Protein AF-A0A3B9Z3E3-F1 (afdb_monomer_lite)

Structure (mmCIF, N/CA/C/O backbone):
data_AF-A0A3B9Z3E3-F1
#
_entry.id   AF-A0A3B9Z3E3-F1
#
loop_
_atom_site.group_PDB
_atom_site.id
_atom_site.type_symbol
_atom_site.label_atom_id
_atom_site.label_alt_id
_atom_site.label_comp_id
_atom_site.label_asym_id
_atom_site.label_entity_id
_atom_site.label_seq_id
_atom_site.pdbx_PDB_ins_code
_atom_site.Cartn_x
_atom_site.Cartn_y
_atom_site.Cartn_z
_atom_site.occupancy
_atom_site.B_iso_or_equiv
_atom_site.auth_seq_id
_atom_site.auth_comp_id
_atom_site.auth_asym_id
_atom_site.auth_atom_id
_atom_site.pdbx_PDB_model_num
ATOM 1 N N . ALA A 1 1 ? -11.064 5.485 -2.488 1.00 84.56 1 ALA A N 1
ATOM 2 C CA . ALA A 1 1 ? -11.795 5.559 -1.203 1.00 84.56 1 ALA A CA 1
ATOM 3 C C . ALA A 1 1 ? -12.486 4.241 -0.827 1.00 84.56 1 ALA A C 1
ATOM 5 O O . ALA A 1 1 ? -12.080 3.639 0.157 1.00 84.56 1 ALA A O 1
ATOM 6 N N . ILE A 1 2 ? -13.457 3.742 -1.608 1.00 90.06 2 ILE A N 1
ATOM 7 C CA . ILE A 1 2 ? -14.276 2.556 -1.249 1.00 90.06 2 ILE A CA 1
ATOM 8 C C . ILE A 1 2 ? -13.440 1.302 -0.943 1.00 90.06 2 ILE A C 1
ATOM 10 O O . ILE A 1 2 ? -13.666 0.644 0.067 1.00 90.06 2 ILE A O 1
ATOM 14 N N . GLY A 1 3 ? -12.435 0.983 -1.766 1.00 90.94 3 GLY A N 1
ATOM 15 C CA . GLY A 1 3 ? -11.569 -0.171 -1.496 1.00 90.94 3 GLY A CA 1
ATOM 16 C C . GLY A 1 3 ? -10.777 -0.045 -0.186 1.00 90.94 3 GLY A C 1
ATOM 17 O O . GLY A 1 3 ? -10.620 -1.024 0.535 1.00 90.94 3 GLY A O 1
ATOM 18 N N . VAL A 1 4 ? -10.352 1.172 0.177 1.00 92.06 4 VAL A N 1
ATOM 19 C CA . VAL A 1 4 ? -9.668 1.445 1.455 1.00 92.06 4 VAL A CA 1
ATOM 20 C C . VAL A 1 4 ? -10.640 1.346 2.631 1.00 92.06 4 VAL A C 1
ATOM 22 O O . VAL A 1 4 ? -10.291 0.744 3.643 1.00 92.06 4 VAL A O 1
ATOM 25 N N . TRP A 1 5 ? -11.871 1.847 2.479 1.00 94.56 5 TRP A N 1
ATOM 26 C CA . TRP A 1 5 ? -12.936 1.642 3.467 1.00 94.56 5 TRP A CA 1
ATOM 27 C C . TRP A 1 5 ? -13.158 0.151 3.740 1.00 94.56 5 TRP A C 1
ATOM 29 O O . TRP A 1 5 ? -13.128 -0.278 4.893 1.00 94.56 5 TRP A O 1
ATOM 39 N N . TRP A 1 6 ? -13.305 -0.648 2.678 1.00 95.56 6 TRP A N 1
ATOM 40 C CA . TRP A 1 6 ? -13.524 -2.089 2.789 1.00 95.56 6 TRP A CA 1
ATOM 41 C C . TRP A 1 6 ? -12.359 -2.789 3.503 1.00 95.56 6 TRP A C 1
ATOM 43 O O . TRP A 1 6 ? -12.586 -3.546 4.446 1.00 95.56 6 TRP A O 1
ATOM 53 N N . LEU A 1 7 ? -11.113 -2.485 3.113 1.00 94.81 7 LEU A N 1
ATOM 54 C CA . LEU A 1 7 ? -9.910 -3.033 3.753 1.00 94.81 7 LEU A CA 1
ATOM 55 C C . LEU A 1 7 ? -9.857 -2.674 5.241 1.00 94.81 7 LEU A C 1
ATOM 57 O O . LEU A 1 7 ? -9.586 -3.538 6.074 1.00 94.81 7 LEU A O 1
ATOM 61 N N . GLY A 1 8 ? -10.167 -1.423 5.587 1.00 94.56 8 GLY A N 1
ATOM 62 C CA . GLY A 1 8 ? -10.206 -0.968 6.973 1.00 94.56 8 GLY A CA 1
ATOM 63 C C . GLY A 1 8 ? -11.263 -1.684 7.800 1.00 94.56 8 GLY A C 1
ATOM 64 O O . GLY A 1 8 ? -10.951 -2.179 8.877 1.00 94.56 8 GLY A O 1
ATOM 65 N N . ARG A 1 9 ? -12.482 -1.831 7.274 1.00 94.19 9 ARG A N 1
ATOM 66 C CA . ARG A 1 9 ? -13.566 -2.561 7.950 1.00 94.19 9 ARG A CA 1
ATOM 67 C C . ARG A 1 9 ? -13.262 -4.041 8.138 1.00 94.19 9 ARG A C 1
ATOM 69 O O . ARG A 1 9 ? -13.660 -4.620 9.146 1.00 94.19 9 ARG A O 1
ATOM 76 N N . HIS A 1 10 ? -12.561 -4.648 7.186 1.00 93.19 10 HIS A N 1
ATOM 77 C CA . HIS A 1 10 ? -12.196 -6.057 7.255 1.00 93.19 10 HIS A CA 1
ATOM 78 C C . HIS A 1 10 ? -11.031 -6.316 8.224 1.00 93.19 10 HIS A C 1
ATOM 80 O O . HIS A 1 10 ? -11.064 -7.271 8.999 1.00 93.19 10 HIS A O 1
ATOM 86 N N . ARG A 1 11 ? -9.997 -5.467 8.202 1.00 92.75 11 ARG A N 1
ATOM 87 C CA . ARG A 1 11 ? -8.748 -5.662 8.961 1.00 92.75 11 ARG A CA 1
ATOM 88 C C . ARG A 1 11 ? -8.747 -5.000 10.344 1.00 92.75 11 ARG A C 1
ATOM 90 O O . ARG A 1 11 ? -8.020 -5.464 11.221 1.00 92.75 11 ARG A O 1
ATOM 97 N N . TRP A 1 12 ? -9.543 -3.958 10.561 1.00 95.00 12 TRP A N 1
ATOM 98 C CA . TRP A 1 12 ? -9.782 -3.324 11.862 1.00 95.00 12 TRP A CA 1
ATOM 99 C C . TRP A 1 12 ? -11.279 -3.409 12.193 1.00 95.00 12 TRP A C 1
ATOM 101 O O . TRP A 1 12 ? -11.996 -2.407 12.142 1.00 95.00 12 TRP A O 1
ATOM 111 N N . PRO A 1 13 ? -11.794 -4.619 12.484 1.00 92.69 13 PRO A N 1
ATOM 112 C CA . PRO A 1 13 ? -13.203 -4.779 12.806 1.00 92.69 13 PRO A CA 1
ATOM 113 C C . PRO A 1 13 ? -13.546 -3.987 14.073 1.00 92.69 13 PRO A C 1
ATOM 115 O O . PRO A 1 13 ? -12.716 -3.843 14.967 1.00 92.69 13 PRO A O 1
ATOM 118 N N . GLN A 1 14 ? -14.788 -3.504 14.154 1.00 89.56 14 GLN A N 1
ATOM 119 C CA . GLN A 1 14 ? -15.326 -2.748 15.299 1.00 89.56 14 GLN A CA 1
ATOM 120 C C . GLN A 1 14 ? -14.713 -1.353 15.528 1.00 89.56 14 GLN A C 1
ATOM 122 O O . GLN A 1 14 ? -15.057 -0.704 16.511 1.00 89.56 14 GLN A O 1
ATOM 127 N N . THR A 1 15 ? -13.868 -0.853 14.625 1.00 91.56 15 THR A N 1
ATOM 128 C CA . THR A 1 15 ? -13.387 0.537 14.653 1.00 91.56 15 THR A CA 1
ATOM 129 C C . THR A 1 15 ? -13.993 1.357 13.510 1.00 91.56 15 THR A C 1
ATOM 131 O O . THR A 1 15 ? -14.656 0.817 12.617 1.00 91.56 15 THR A O 1
ATOM 134 N N . TRP A 1 16 ? -13.733 2.669 13.524 1.00 91.50 16 TRP A N 1
ATOM 135 C CA . TRP A 1 16 ? -14.010 3.575 12.398 1.00 91.50 16 TRP A CA 1
ATOM 136 C C . TRP A 1 16 ? -12.802 3.768 11.475 1.00 91.50 16 TRP A C 1
ATOM 138 O O . TRP A 1 16 ? -12.735 4.728 10.711 1.00 91.50 16 TRP A O 1
ATOM 148 N N . THR A 1 17 ? -11.794 2.895 11.560 1.00 93.12 17 THR A N 1
ATOM 149 C CA . THR A 1 17 ? -10.543 3.049 10.803 1.00 93.12 17 THR A CA 1
ATOM 150 C C . THR A 1 17 ? -10.790 3.076 9.295 1.00 93.12 17 THR A C 1
ATOM 152 O O . THR A 1 17 ? -10.155 3.860 8.594 1.00 93.12 17 THR A O 1
ATOM 155 N N . GLY A 1 18 ? -11.724 2.259 8.792 1.00 92.75 18 GLY A N 1
ATOM 156 C CA . GLY A 1 18 ? -12.089 2.249 7.374 1.00 92.75 18 GLY A CA 1
ATOM 157 C C . GLY A 1 18 ? -12.739 3.556 6.931 1.00 92.75 18 GLY A C 1
ATOM 158 O O . GLY A 1 18 ? -12.355 4.112 5.906 1.00 92.75 18 GLY A O 1
ATOM 159 N N . GLU A 1 19 ? -13.683 4.072 7.715 1.00 92.56 19 GLU A N 1
ATOM 160 C CA . GLU A 1 19 ? -14.357 5.350 7.486 1.00 92.56 19 GLU A CA 1
ATOM 161 C C . GLU A 1 19 ? -13.341 6.495 7.460 1.00 92.56 19 GLU A C 1
ATOM 163 O O . GLU A 1 19 ? -13.239 7.198 6.454 1.00 92.56 19 GLU A O 1
ATOM 168 N N . ILE A 1 20 ? -12.521 6.609 8.507 1.00 90.62 20 ILE A N 1
ATOM 169 C CA . ILE A 1 20 ? -11.490 7.645 8.648 1.00 90.62 20 ILE A CA 1
ATOM 170 C C . ILE A 1 20 ? -10.516 7.604 7.471 1.00 90.62 20 ILE A C 1
ATOM 172 O O . ILE A 1 20 ? -10.323 8.607 6.786 1.00 90.62 20 ILE A O 1
ATOM 176 N N . ALA A 1 21 ? -9.943 6.431 7.188 1.00 90.25 21 ALA A N 1
ATOM 177 C CA . ALA A 1 21 ? -8.989 6.275 6.100 1.00 90.25 21 ALA A CA 1
ATOM 178 C C . ALA A 1 21 ? -9.625 6.574 4.736 1.00 90.25 21 ALA A C 1
ATOM 180 O O . ALA A 1 21 ? -8.974 7.136 3.861 1.00 90.25 21 ALA A O 1
ATOM 181 N N . SER A 1 22 ? -10.898 6.227 4.534 1.00 89.81 22 SER A N 1
ATOM 182 C CA . SER A 1 22 ? -11.596 6.503 3.277 1.00 89.81 22 SER A CA 1
ATOM 183 C C . SER A 1 22 ? -11.838 7.991 3.040 1.00 89.81 22 SER A C 1
ATOM 185 O O . SER A 1 22 ? -11.649 8.443 1.909 1.00 89.81 22 SER A O 1
ATOM 187 N N . VAL A 1 23 ? -12.172 8.741 4.098 1.00 85.75 23 VAL A N 1
ATOM 188 C CA . VAL A 1 23 ? -12.278 10.204 4.063 1.00 85.75 23 VAL A CA 1
ATOM 189 C C . VAL A 1 23 ? -10.910 10.796 3.756 1.00 85.75 23 VAL A C 1
ATOM 191 O O . VAL A 1 23 ? -10.791 11.566 2.814 1.00 85.75 23 VAL A O 1
ATOM 194 N N . MET A 1 24 ? -9.860 10.341 4.444 1.00 82.75 24 MET A N 1
ATOM 195 C CA . MET A 1 24 ? -8.486 10.783 4.189 1.00 82.75 24 MET A CA 1
ATOM 196 C C . MET A 1 24 ? -8.024 10.519 2.750 1.00 82.75 24 MET A C 1
ATOM 198 O O . MET A 1 24 ? -7.345 11.358 2.173 1.00 82.75 24 MET A O 1
ATOM 202 N N . VAL A 1 25 ? -8.408 9.394 2.132 1.00 81.12 25 VAL A N 1
ATOM 203 C CA . VAL A 1 25 ? -8.154 9.157 0.696 1.00 81.12 25 VAL A CA 1
ATOM 204 C C . VAL A 1 25 ? -8.928 10.146 -0.173 1.00 81.12 25 VAL A C 1
ATOM 206 O O . VAL A 1 25 ? -8.391 10.617 -1.166 1.00 81.12 25 VAL A O 1
ATOM 209 N N . ALA A 1 26 ? -10.192 10.422 0.153 1.00 77.69 26 ALA A N 1
ATOM 210 C CA . ALA A 1 26 ? -11.047 11.292 -0.653 1.00 77.69 26 ALA A CA 1
ATOM 211 C C . ALA A 1 26 ? -10.640 12.772 -0.570 1.00 77.69 26 ALA A C 1
ATOM 213 O O . ALA A 1 26 ? -10.799 13.496 -1.547 1.00 77.69 26 ALA A O 1
ATOM 214 N N . THR A 1 27 ? -10.116 13.211 0.576 1.00 72.81 27 THR A N 1
ATOM 215 C CA . THR A 1 27 ? -9.770 14.616 0.847 1.00 72.81 27 THR A CA 1
ATOM 216 C C . THR A 1 27 ? -8.264 14.874 0.903 1.00 72.81 27 THR A C 1
ATOM 218 O O . THR A 1 27 ? -7.843 16.003 1.136 1.00 72.81 27 THR A O 1
ATOM 221 N N . GLY A 1 28 ? -7.437 13.837 0.767 1.00 67.62 28 GLY A N 1
ATOM 222 C CA . GLY A 1 28 ? -5.988 13.933 0.898 1.00 67.62 28 GLY A CA 1
ATOM 223 C C . GLY A 1 28 ? -5.336 14.569 -0.325 1.00 67.62 28 GLY A C 1
ATOM 224 O O . GLY A 1 28 ? -5.600 14.168 -1.460 1.00 67.62 28 GLY A O 1
ATOM 225 N N . GLN A 1 29 ? -4.410 15.500 -0.081 1.00 60.16 29 GLN A N 1
ATOM 226 C CA . GLN A 1 29 ? -3.645 16.208 -1.117 1.00 60.16 29 GLN A CA 1
ATOM 227 C C . GLN A 1 29 ? -2.984 15.270 -2.134 1.00 60.16 29 GLN A C 1
ATOM 229 O O . GLN A 1 29 ? -3.027 15.519 -3.333 1.00 60.16 29 GLN A O 1
ATOM 234 N N . GLY A 1 30 ? -2.457 14.132 -1.679 1.00 59.12 30 GLY A N 1
ATOM 235 C CA . GLY A 1 30 ? -1.830 13.151 -2.560 1.00 59.12 30 GLY A CA 1
ATOM 236 C C . GLY A 1 30 ? -2.781 12.510 -3.580 1.00 59.12 30 GLY A C 1
ATOM 237 O O . GLY A 1 30 ? -2.367 12.206 -4.696 1.00 59.12 30 GLY A O 1
ATOM 238 N N . PHE A 1 31 ? -4.063 12.348 -3.238 1.00 60.59 31 PHE A N 1
ATOM 239 C CA . PHE A 1 31 ? -5.071 11.828 -4.166 1.00 60.59 31 PHE A CA 1
ATOM 240 C C . PHE A 1 31 ? -5.602 12.921 -5.100 1.00 60.59 31 PHE A C 1
ATOM 242 O O . PHE A 1 31 ? -5.786 12.667 -6.290 1.00 60.59 31 PHE A O 1
ATOM 249 N N . ILE A 1 32 ? -5.784 14.143 -4.589 1.00 62.44 32 ILE A N 1
ATOM 250 C CA . ILE A 1 32 ? -6.144 15.315 -5.402 1.00 62.44 32 ILE A CA 1
ATOM 251 C C . ILE A 1 32 ? -5.064 15.551 -6.466 1.00 62.44 32 ILE A C 1
ATOM 253 O O . ILE A 1 32 ? -5.381 15.616 -7.651 1.00 62.44 32 ILE A O 1
ATOM 257 N N . PHE A 1 33 ? -3.789 15.524 -6.078 1.00 59.34 33 PHE A N 1
ATOM 258 C CA . PHE A 1 33 ? -2.655 15.627 -6.994 1.00 59.34 33 PHE A CA 1
ATOM 259 C C . PHE A 1 33 ? -2.638 14.512 -8.054 1.00 59.34 33 PHE A C 1
ATOM 261 O O . PHE A 1 33 ? -2.471 14.777 -9.246 1.00 59.34 33 PHE A O 1
ATOM 268 N N . MET A 1 34 ? -2.856 13.253 -7.647 1.00 61.50 34 MET A N 1
ATOM 269 C CA . MET A 1 34 ? -2.997 12.144 -8.597 1.00 61.50 34 MET A CA 1
ATOM 270 C C . MET A 1 34 ? -4.117 12.396 -9.605 1.00 61.50 34 MET A C 1
ATOM 272 O O . MET A 1 34 ? -3.942 12.097 -10.782 1.00 61.50 34 MET A O 1
ATOM 276 N N . SER A 1 35 ? -5.252 12.931 -9.147 1.00 56.72 35 SER A N 1
ATOM 277 C CA . SER A 1 35 ? -6.429 13.184 -9.983 1.00 56.72 35 SER A CA 1
ATOM 278 C C . SER A 1 35 ? -6.245 14.338 -10.973 1.00 56.72 35 SER A C 1
ATOM 280 O O . SER A 1 35 ? -6.878 14.333 -12.024 1.00 56.72 35 SER A O 1
ATOM 282 N N . THR A 1 36 ? -5.353 15.287 -10.673 1.00 54.59 36 THR A N 1
ATOM 283 C CA . THR A 1 36 ? -5.017 16.415 -11.555 1.00 54.59 36 THR A CA 1
ATOM 284 C C . THR A 1 36 ? -3.862 16.110 -12.512 1.00 54.59 36 THR A C 1
ATOM 286 O O . THR A 1 36 ? -3.633 16.865 -13.454 1.00 54.59 36 THR A O 1
ATOM 289 N N . ALA A 1 37 ? -3.129 15.008 -12.309 1.00 54.84 37 ALA A N 1
ATOM 290 C CA . ALA A 1 37 ? -2.075 14.574 -13.219 1.00 54.84 37 ALA A CA 1
ATOM 291 C C . ALA A 1 37 ? -2.681 13.828 -14.433 1.00 54.84 37 ALA A C 1
ATOM 293 O O . ALA A 1 37 ? -3.378 12.831 -14.240 1.00 54.84 37 ALA A O 1
ATOM 294 N N . PRO A 1 38 ? -2.386 14.222 -15.690 1.00 48.12 38 PRO A N 1
ATOM 295 C CA . PRO A 1 38 ? -3.011 13.671 -16.906 1.00 48.12 38 PRO A CA 1
ATOM 296 C C . PRO A 1 38 ? -2.528 12.253 -17.295 1.00 48.12 38 PRO A C 1
ATOM 298 O O . PRO A 1 38 ? -2.371 11.932 -18.468 1.00 48.12 38 PRO A O 1
ATOM 301 N N . GLN A 1 39 ? -2.235 11.383 -16.327 1.00 57.47 39 GLN A N 1
ATOM 302 C CA . GLN A 1 39 ? -1.584 10.086 -16.543 1.00 57.47 39 GLN A CA 1
ATOM 303 C C . GLN A 1 39 ? -2.310 8.959 -15.794 1.00 57.47 39 GLN A C 1
ATOM 305 O O . GLN A 1 39 ? -3.044 9.208 -14.845 1.00 57.47 39 GLN A O 1
ATOM 310 N N . ALA A 1 40 ? -2.069 7.701 -16.184 1.00 63.44 40 ALA A N 1
ATOM 311 C CA . ALA A 1 40 ? -2.725 6.485 -15.675 1.00 63.44 40 ALA A CA 1
ATOM 312 C C . ALA A 1 40 ? -2.556 6.190 -14.157 1.00 63.44 40 ALA A C 1
ATOM 314 O O . ALA A 1 40 ? -2.928 5.114 -13.688 1.00 63.44 40 ALA A O 1
ATOM 315 N N . HIS A 1 41 ? -2.030 7.125 -13.358 1.00 68.19 41 HIS A N 1
ATOM 316 C CA . HIS A 1 41 ? -1.727 6.949 -11.931 1.00 68.19 41 HIS A CA 1
ATOM 317 C C . HIS A 1 41 ? -2.964 6.730 -11.051 1.00 68.19 41 HIS A C 1
ATOM 319 O O . HIS A 1 41 ? -2.923 5.798 -10.245 1.00 68.19 41 HIS A O 1
ATOM 325 N N . PRO A 1 42 ? -4.082 7.480 -11.192 1.00 70.94 42 PRO A N 1
ATOM 326 C CA . PRO A 1 42 ? -5.303 7.195 -10.432 1.00 70.94 42 PRO A CA 1
ATOM 327 C C . PRO A 1 42 ? -5.872 5.811 -10.747 1.00 70.94 42 PRO A C 1
ATOM 329 O O . PRO A 1 42 ? -6.302 5.092 -9.844 1.00 70.94 42 PRO A O 1
ATOM 332 N N . ALA A 1 43 ? -5.834 5.418 -12.024 1.00 75.25 43 ALA A N 1
ATOM 333 C CA . ALA A 1 43 ? -6.301 4.112 -12.477 1.00 75.25 43 ALA A CA 1
ATOM 334 C C . ALA A 1 43 ? -5.422 2.985 -11.918 1.00 75.25 43 ALA A C 1
ATOM 336 O O . ALA A 1 43 ? -5.938 1.999 -11.396 1.00 75.25 43 ALA A O 1
ATOM 337 N N . ALA A 1 44 ? -4.101 3.158 -11.938 1.00 76.44 44 ALA A N 1
ATOM 338 C CA . ALA A 1 44 ? -3.166 2.211 -11.353 1.00 76.44 44 ALA A CA 1
ATOM 339 C C . ALA A 1 44 ? -3.306 2.100 -9.836 1.00 76.44 44 ALA A C 1
ATOM 341 O O . ALA A 1 44 ? -3.267 0.999 -9.290 1.00 76.44 44 ALA A O 1
ATOM 342 N N . PHE A 1 45 ? -3.496 3.225 -9.148 1.00 79.38 45 PHE A N 1
ATOM 343 C CA . PHE A 1 45 ? -3.785 3.240 -7.721 1.00 79.38 45 PHE A CA 1
ATOM 344 C C . PHE A 1 45 ? -5.078 2.480 -7.411 1.00 79.38 45 PHE A C 1
ATOM 346 O O . PHE A 1 45 ? -5.100 1.614 -6.535 1.00 79.38 45 PHE A O 1
ATOM 353 N N . GLY A 1 46 ? -6.143 2.745 -8.172 1.00 80.50 46 GLY A N 1
ATOM 354 C CA . GLY A 1 46 ? -7.403 2.015 -8.075 1.00 80.50 46 GLY A CA 1
ATOM 355 C C . GLY A 1 46 ? -7.223 0.513 -8.298 1.00 80.50 46 GLY A C 1
ATOM 356 O O . GLY A 1 46 ? -7.741 -0.286 -7.516 1.00 80.50 46 GLY A O 1
ATOM 357 N N . ALA A 1 47 ? -6.437 0.123 -9.303 1.00 83.25 47 ALA A N 1
ATOM 358 C CA . ALA A 1 47 ? -6.121 -1.270 -9.605 1.00 83.25 47 ALA A CA 1
ATOM 359 C C . ALA A 1 47 ? -5.328 -1.941 -8.477 1.00 83.25 47 ALA A C 1
ATOM 361 O O . ALA A 1 47 ? -5.666 -3.049 -8.067 1.00 83.25 47 ALA A O 1
ATOM 362 N N . PHE A 1 48 ? -4.332 -1.250 -7.916 1.00 87.31 48 PHE A N 1
ATOM 363 C CA . PHE A 1 48 ? -3.559 -1.719 -6.769 1.00 87.31 48 PHE A CA 1
ATOM 364 C C . PHE A 1 48 ? -4.454 -1.968 -5.548 1.00 87.31 48 PHE A C 1
ATOM 366 O O . PHE A 1 48 ? -4.442 -3.061 -4.982 1.00 87.31 48 PHE A O 1
ATOM 373 N N . VAL A 1 49 ? -5.288 -0.990 -5.175 1.00 89.62 49 VAL A N 1
ATOM 374 C CA . VAL A 1 49 ? -6.227 -1.120 -4.048 1.00 89.62 49 VAL A CA 1
ATOM 375 C C . VAL A 1 49 ? -7.242 -2.232 -4.294 1.00 89.62 49 VAL A C 1
ATOM 377 O O . VAL A 1 49 ? -7.542 -3.000 -3.383 1.00 89.62 49 VAL A O 1
ATOM 380 N N . THR A 1 50 ? -7.751 -2.349 -5.520 1.00 88.62 50 THR A N 1
ATOM 381 C CA . THR A 1 50 ? -8.672 -3.427 -5.907 1.00 88.62 50 THR A CA 1
ATOM 382 C C . THR A 1 50 ? -7.994 -4.787 -5.785 1.00 88.62 50 THR A C 1
ATOM 384 O O . THR A 1 50 ? -8.581 -5.712 -5.228 1.00 88.62 50 THR A O 1
ATOM 387 N N . GLY A 1 51 ? -6.732 -4.891 -6.209 1.00 88.19 51 GLY A N 1
ATOM 388 C CA . GLY A 1 51 ? -5.893 -6.061 -5.987 1.00 88.19 51 GLY A CA 1
ATOM 389 C C . GLY A 1 51 ? -5.830 -6.422 -4.506 1.00 88.19 51 GLY A C 1
ATOM 390 O O . GLY A 1 51 ? -6.209 -7.528 -4.137 1.00 88.19 51 GLY A O 1
ATOM 391 N N . LEU A 1 52 ? -5.462 -5.481 -3.632 1.00 90.75 52 LEU A N 1
ATOM 392 C CA . LEU A 1 52 ? -5.417 -5.718 -2.183 1.00 90.75 52 LEU A CA 1
ATOM 393 C C . LEU A 1 52 ? -6.760 -6.208 -1.612 1.00 90.75 52 LEU A C 1
ATOM 395 O O . LEU A 1 52 ? -6.778 -7.164 -0.836 1.00 90.75 52 LEU A O 1
ATOM 399 N N . VAL A 1 53 ? -7.877 -5.589 -2.014 1.00 91.69 53 VAL A N 1
ATOM 400 C CA . VAL A 1 53 ? -9.238 -5.995 -1.614 1.00 91.69 53 VAL A CA 1
ATOM 401 C C . VAL A 1 53 ? -9.524 -7.435 -2.033 1.00 91.69 53 VAL A C 1
ATOM 403 O O . VAL A 1 53 ? -10.004 -8.230 -1.228 1.00 91.69 53 VAL A O 1
ATOM 406 N N . LEU A 1 54 ? -9.230 -7.787 -3.284 1.00 88.12 54 LEU A N 1
ATOM 407 C CA . LEU A 1 54 ? -9.497 -9.122 -3.816 1.00 88.12 54 LEU A CA 1
ATOM 408 C C . LEU A 1 54 ? -8.594 -10.176 -3.178 1.00 88.12 54 LEU A C 1
ATOM 410 O O . LEU A 1 54 ? -9.070 -11.263 -2.859 1.00 88.12 54 LEU A O 1
ATOM 414 N N . PHE A 1 55 ? -7.332 -9.844 -2.911 1.00 87.06 55 PHE A N 1
ATOM 415 C CA . PHE A 1 55 ? -6.420 -10.715 -2.175 1.00 87.06 55 PHE A CA 1
ATOM 416 C C . PHE A 1 55 ? -6.925 -11.021 -0.757 1.00 87.06 55 PHE A C 1
ATOM 418 O O . PHE A 1 55 ? -6.872 -12.175 -0.328 1.00 87.06 55 PHE A O 1
ATOM 425 N N . ASP A 1 56 ? -7.449 -10.021 -0.043 1.00 87.94 56 ASP A N 1
ATOM 426 C CA . ASP A 1 56 ? -8.096 -10.213 1.261 1.00 87.94 56 ASP A CA 1
ATOM 427 C C . ASP A 1 56 ? -9.366 -11.057 1.144 1.00 87.94 56 ASP A C 1
ATOM 429 O O . ASP A 1 56 ? -9.499 -12.076 1.820 1.00 87.94 56 ASP A O 1
ATOM 433 N N . ARG A 1 57 ? -10.284 -10.659 0.257 1.00 85.56 57 ARG A N 1
ATOM 434 C CA . ARG A 1 57 ? -11.607 -11.279 0.117 1.00 85.56 57 ARG A CA 1
ATOM 435 C C . ARG A 1 57 ? -11.523 -12.747 -0.284 1.00 85.56 57 ARG A C 1
ATOM 437 O O . ARG A 1 57 ? -12.309 -13.557 0.194 1.00 85.56 57 ARG A O 1
ATOM 444 N N . LEU A 1 58 ? -10.578 -13.079 -1.158 1.00 83.19 58 LEU A N 1
ATOM 445 C CA . LEU A 1 58 ? -10.361 -14.434 -1.662 1.00 83.19 58 LEU A CA 1
ATOM 446 C C . LEU A 1 58 ? -9.313 -15.203 -0.841 1.00 83.19 58 LEU A C 1
ATOM 448 O O . LEU A 1 58 ? -8.923 -16.302 -1.222 1.00 83.19 58 LEU A O 1
ATOM 452 N N . SER A 1 59 ? -8.854 -14.647 0.290 1.00 80.38 59 SER A N 1
ATOM 453 C CA . SER A 1 59 ? -7.881 -15.279 1.194 1.00 80.38 59 SER A CA 1
ATOM 454 C C . SER A 1 59 ? -6.588 -15.739 0.501 1.00 80.38 59 SER A C 1
ATOM 456 O O . SER A 1 59 ? -5.969 -16.736 0.881 1.00 80.38 59 SER A O 1
ATOM 458 N N . LEU A 1 60 ? -6.137 -14.980 -0.499 1.00 77.75 60 LEU A N 1
ATOM 459 C CA . LEU A 1 60 ? -5.003 -15.340 -1.357 1.00 77.75 60 LEU A CA 1
ATOM 460 C C . LEU A 1 60 ? -3.639 -15.210 -0.656 1.00 77.75 60 LEU A C 1
ATOM 462 O O . LEU A 1 60 ? -2.634 -15.716 -1.148 1.00 77.75 60 LEU A O 1
ATOM 466 N N . TRP A 1 61 ? -3.597 -14.601 0.534 1.00 77.31 61 TRP A N 1
ATOM 467 C CA . TRP A 1 61 ? -2.376 -14.419 1.333 1.00 77.31 61 TRP A CA 1
ATOM 468 C C . TRP A 1 61 ? -1.838 -15.693 2.000 1.00 77.31 61 TRP A C 1
ATOM 470 O O . TRP A 1 61 ? -0.737 -15.675 2.554 1.00 77.31 61 TRP A O 1
ATOM 480 N N . SER A 1 62 ? -2.610 -16.783 2.023 1.00 68.19 62 SER A N 1
ATOM 481 C CA . SER A 1 62 ? -2.228 -18.026 2.700 1.00 68.19 62 SER A CA 1
ATOM 482 C C . SER A 1 62 ? -2.591 -19.254 1.870 1.00 68.19 62 SER A C 1
ATOM 484 O O . SER A 1 62 ? -3.666 -19.829 2.008 1.00 68.19 62 SER A O 1
ATOM 486 N N . LEU A 1 63 ? -1.647 -19.713 1.048 1.00 58.22 63 LEU A N 1
ATOM 487 C CA . LEU A 1 63 ? -1.788 -20.946 0.257 1.00 58.22 63 LEU A CA 1
ATOM 488 C C . LEU A 1 63 ? -1.547 -22.234 1.061 1.00 58.22 63 LEU A C 1
ATOM 490 O O . LEU A 1 63 ? -1.620 -23.327 0.501 1.00 58.22 63 LEU A O 1
ATOM 494 N N . ILE A 1 64 ? -1.193 -22.137 2.345 1.00 51.59 64 ILE A N 1
ATOM 495 C CA . ILE A 1 64 ? -0.829 -23.308 3.154 1.00 51.59 64 ILE A CA 1
ATOM 496 C C . ILE A 1 64 ? -2.046 -24.175 3.530 1.00 51.59 64 ILE A C 1
ATOM 498 O O . ILE A 1 64 ? -1.866 -25.375 3.727 1.00 51.59 64 ILE A O 1
ATOM 502 N N . GLN A 1 65 ? -3.273 -23.637 3.571 1.00 47.72 65 GLN A N 1
ATOM 503 C CA . GLN A 1 65 ? -4.417 -24.363 4.151 1.00 47.72 65 GLN A CA 1
ATOM 504 C C . GLN A 1 65 ? -5.308 -25.147 3.169 1.00 47.72 65 GLN A C 1
ATOM 506 O O . GLN A 1 65 ? -5.953 -26.097 3.601 1.00 47.72 65 GLN A O 1
ATOM 511 N N . ALA A 1 66 ? -5.307 -24.871 1.861 1.00 47.09 66 ALA A N 1
ATOM 512 C CA . ALA A 1 66 ? -6.197 -25.565 0.921 1.00 47.09 66 ALA A CA 1
ATOM 513 C C . ALA A 1 66 ? -5.418 -26.375 -0.130 1.00 47.09 66 ALA A C 1
ATOM 515 O O . ALA A 1 66 ? -5.118 -25.895 -1.222 1.00 47.09 66 ALA A O 1
ATOM 516 N N . ARG A 1 67 ? -5.116 -27.652 0.165 1.00 54.31 67 ARG A N 1
ATOM 517 C CA . ARG A 1 67 ? -4.564 -28.592 -0.840 1.00 54.31 67 ARG A CA 1
ATOM 518 C C . ARG A 1 67 ? -5.470 -28.733 -2.072 1.00 54.31 67 ARG A C 1
ATOM 520 O O . ARG A 1 67 ? -4.956 -29.001 -3.152 1.00 54.31 67 ARG A O 1
ATOM 527 N N . ARG A 1 68 ? -6.786 -28.550 -1.910 1.00 55.41 68 ARG A N 1
ATOM 528 C CA . ARG A 1 68 ? -7.792 -28.795 -2.956 1.00 55.41 68 ARG A CA 1
ATOM 529 C C . ARG A 1 68 ? -7.917 -27.663 -3.986 1.00 55.41 68 ARG A C 1
ATOM 531 O O . ARG A 1 68 ? -8.293 -27.935 -5.114 1.00 55.41 68 ARG A O 1
ATOM 538 N N . GLU A 1 69 ? -7.522 -26.436 -3.639 1.00 69.50 69 GLU A N 1
ATOM 539 C CA . GLU A 1 69 ? -7.723 -25.239 -4.483 1.00 69.50 69 GLU A CA 1
ATOM 540 C C . GLU A 1 69 ? -6.435 -24.433 -4.711 1.00 69.50 69 GLU A C 1
ATOM 542 O O . GLU A 1 69 ? -6.452 -23.268 -5.107 1.00 69.50 69 GLU A O 1
ATOM 547 N N . ARG A 1 70 ? -5.273 -25.062 -4.500 1.00 73.00 70 ARG A N 1
ATOM 548 C CA . ARG A 1 70 ? -3.961 -24.413 -4.644 1.00 73.00 70 ARG A CA 1
ATOM 549 C C . ARG A 1 70 ? -3.787 -23.714 -5.997 1.00 73.00 70 ARG A C 1
ATOM 551 O O . ARG A 1 70 ? -3.213 -22.632 -6.044 1.00 73.00 70 ARG A O 1
ATOM 558 N N . TRP A 1 71 ? -4.266 -24.326 -7.079 1.00 75.88 71 TRP A N 1
ATOM 559 C CA . TRP A 1 71 ? -4.184 -23.746 -8.420 1.00 75.88 71 TRP A CA 1
ATOM 560 C C . TRP A 1 71 ? -5.105 -22.546 -8.598 1.00 75.88 71 TRP A C 1
ATOM 562 O O . TRP A 1 71 ? -4.676 -21.564 -9.188 1.00 75.88 71 TRP A O 1
ATOM 572 N N . VAL A 1 72 ? -6.308 -22.574 -8.021 1.00 78.06 72 VAL A N 1
ATOM 573 C CA . VAL A 1 72 ? -7.244 -21.440 -8.052 1.00 78.06 72 VAL A CA 1
ATOM 574 C C . VAL A 1 72 ? -6.623 -20.229 -7.369 1.00 78.06 72 VAL A C 1
ATOM 576 O O . VAL A 1 72 ? -6.665 -19.131 -7.906 1.00 78.06 72 VAL A O 1
ATOM 579 N N . ALA A 1 73 ? -5.965 -20.424 -6.229 1.00 75.75 73 ALA A N 1
ATOM 580 C CA . ALA A 1 73 ? -5.353 -19.319 -5.510 1.00 75.75 73 ALA A CA 1
ATOM 581 C C . ALA A 1 73 ? -4.018 -18.848 -6.126 1.00 75.75 73 ALA A C 1
ATOM 583 O O . ALA A 1 73 ? -3.705 -17.661 -6.044 1.00 75.75 73 ALA A O 1
ATOM 584 N N . ILE A 1 74 ? -3.260 -19.723 -6.805 1.00 81.00 74 ILE A N 1
ATOM 585 C CA . ILE A 1 74 ? -2.096 -19.314 -7.616 1.00 81.00 74 ILE A CA 1
ATOM 586 C C . ILE A 1 74 ? -2.556 -18.509 -8.835 1.00 81.00 74 ILE A C 1
ATOM 588 O O . ILE A 1 74 ? -2.062 -17.406 -9.044 1.00 81.00 74 ILE A O 1
ATOM 592 N N . LEU A 1 75 ? -3.508 -19.035 -9.610 1.00 83.56 75 LEU A N 1
ATOM 593 C CA . LEU A 1 75 ? -4.030 -18.384 -10.811 1.00 83.56 75 LEU A CA 1
ATOM 594 C C . LEU A 1 75 ? -4.773 -17.095 -10.466 1.00 83.56 75 LEU A C 1
ATOM 596 O O . LEU A 1 75 ? -4.557 -16.088 -11.121 1.00 83.56 75 LEU A O 1
ATOM 600 N N . GLY A 1 76 ? -5.576 -17.092 -9.403 1.00 83.56 76 GLY A N 1
ATOM 601 C CA . GLY A 1 76 ? -6.266 -15.905 -8.905 1.00 83.56 76 GLY A CA 1
ATOM 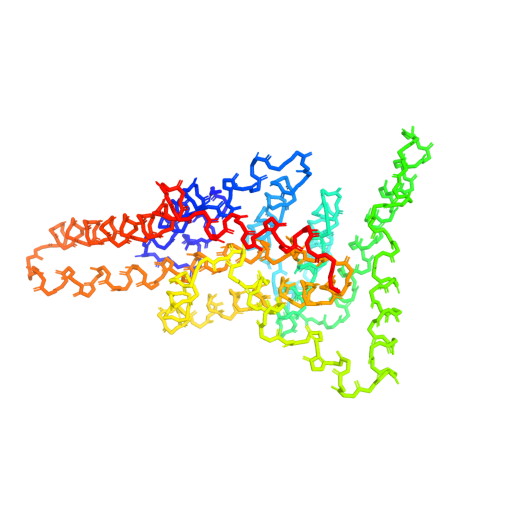602 C C . GLY A 1 76 ? -5.289 -14.815 -8.474 1.00 83.56 76 GLY A C 1
ATOM 603 O O . GLY A 1 76 ? -5.415 -13.678 -8.920 1.00 83.56 76 GLY A O 1
ATOM 604 N N . SER A 1 77 ? -4.266 -15.163 -7.682 1.00 83.56 77 SER A N 1
ATOM 605 C CA . SER A 1 77 ? -3.200 -14.217 -7.311 1.00 83.56 77 SER A CA 1
ATOM 606 C C . SER A 1 77 ? -2.475 -13.687 -8.546 1.00 83.56 77 SER A C 1
ATOM 608 O O . SER A 1 77 ? -2.333 -12.480 -8.706 1.00 83.56 77 SER A O 1
ATOM 610 N N . ALA A 1 78 ? -2.060 -14.583 -9.447 1.00 87.06 78 ALA A N 1
ATOM 611 C CA . ALA A 1 78 ? -1.341 -14.224 -10.662 1.00 87.06 78 ALA A CA 1
ATOM 612 C C . ALA A 1 78 ? -2.166 -13.314 -11.575 1.00 87.06 78 ALA A C 1
ATOM 614 O O . ALA A 1 78 ? -1.642 -12.335 -12.094 1.00 87.06 78 ALA A O 1
ATOM 615 N N . TRP A 1 79 ? -3.458 -13.600 -11.727 1.00 85.81 79 TRP A N 1
ATOM 616 C CA . TRP A 1 79 ? -4.387 -12.816 -12.529 1.00 85.81 79 TRP A CA 1
ATOM 617 C C . TRP A 1 79 ? -4.588 -11.418 -11.959 1.00 85.81 79 TRP A C 1
ATOM 619 O O . TRP A 1 79 ? -4.420 -10.436 -12.676 1.00 85.81 79 TRP A O 1
ATOM 629 N N . MET A 1 80 ? -4.863 -11.308 -10.657 1.00 84.38 80 MET A N 1
ATOM 630 C CA . MET A 1 80 ? -5.050 -10.006 -10.010 1.00 84.38 80 MET A CA 1
ATOM 631 C C . MET A 1 80 ? -3.784 -9.158 -10.059 1.00 84.38 80 MET A C 1
ATOM 633 O O . MET A 1 80 ? -3.843 -7.962 -10.345 1.00 84.38 80 MET A O 1
ATOM 637 N N . THR A 1 81 ? -2.630 -9.777 -9.828 1.00 86.12 81 THR A N 1
ATOM 638 C CA . THR A 1 81 ? -1.347 -9.091 -9.925 1.00 86.12 81 THR A CA 1
ATOM 639 C C . THR A 1 81 ? -0.999 -8.717 -11.366 1.00 86.12 81 THR A C 1
ATOM 641 O O . THR A 1 81 ? -0.547 -7.600 -11.600 1.00 86.12 81 THR A O 1
ATOM 644 N N . GLY A 1 82 ? -1.254 -9.601 -12.333 1.00 82.94 82 GLY A N 1
ATOM 645 C CA . GLY A 1 82 ? -1.012 -9.363 -13.755 1.00 82.94 82 GLY A CA 1
ATOM 646 C C . GLY A 1 82 ? -1.875 -8.233 -14.317 1.00 82.94 82 GLY A C 1
ATOM 647 O O . GLY A 1 82 ? -1.343 -7.314 -14.933 1.00 82.94 82 GLY A O 1
ATOM 648 N N . ILE A 1 83 ? -3.180 -8.228 -14.017 1.00 80.94 83 ILE A N 1
ATOM 649 C CA . ILE A 1 83 ? -4.104 -7.150 -14.411 1.00 80.94 83 ILE A CA 1
ATOM 650 C C . ILE A 1 83 ? -3.678 -5.807 -13.820 1.00 80.94 83 ILE A C 1
ATOM 652 O O . ILE A 1 83 ? -3.657 -4.799 -14.525 1.00 80.94 83 ILE A O 1
ATOM 656 N N . ALA A 1 84 ? -3.298 -5.775 -12.540 1.00 79.62 84 ALA A N 1
ATOM 657 C CA . ALA A 1 84 ? -2.798 -4.550 -11.920 1.00 79.62 84 ALA A CA 1
ATOM 658 C C . ALA A 1 84 ? -1.523 -4.023 -12.601 1.00 79.62 84 ALA A C 1
ATOM 660 O O . ALA A 1 84 ? -1.254 -2.823 -12.557 1.00 79.62 84 ALA A O 1
ATOM 661 N N . GLY A 1 85 ? -0.756 -4.903 -13.252 1.00 75.69 85 GLY A N 1
ATOM 662 C CA . GLY A 1 85 ? 0.404 -4.551 -14.061 1.00 75.69 85 GLY A CA 1
ATOM 663 C C . GLY A 1 85 ? 0.094 -3.915 -15.414 1.00 75.69 85 GLY A C 1
ATOM 664 O O . GLY A 1 85 ? 1.010 -3.360 -16.014 1.00 75.69 85 GLY A O 1
ATOM 665 N N . LEU A 1 86 ? -1.158 -3.963 -15.883 1.00 74.62 86 LEU A N 1
ATOM 666 C CA . LEU A 1 86 ? -1.556 -3.393 -17.175 1.00 74.62 86 LEU A CA 1
ATOM 667 C C . LEU A 1 86 ? -1.762 -1.874 -17.116 1.00 74.62 86 LEU A C 1
ATOM 669 O O . LEU A 1 86 ? -1.611 -1.196 -18.126 1.00 74.62 86 LEU A O 1
ATOM 673 N N . LEU A 1 87 ? -2.118 -1.340 -15.942 1.00 68.62 87 LEU A N 1
ATOM 674 C CA . LEU A 1 87 ? -2.512 0.067 -15.780 1.00 68.62 87 LEU A CA 1
ATOM 675 C C . LEU A 1 87 ? -1.358 0.982 -15.347 1.00 68.62 87 LEU A C 1
ATOM 677 O O . LEU A 1 87 ? -1.432 2.185 -15.559 1.00 68.62 87 LEU A O 1
ATOM 681 N N . TYR A 1 88 ? -0.301 0.410 -14.765 1.00 66.25 88 TYR A N 1
ATOM 682 C CA . TYR A 1 88 ? 1.025 0.970 -14.456 1.00 66.25 88 TYR A CA 1
ATOM 683 C C . TYR A 1 88 ? 1.792 -0.153 -13.727 1.00 66.25 88 TYR A C 1
ATOM 685 O O . TYR A 1 88 ? 1.251 -1.243 -13.571 1.00 66.25 88 TYR A O 1
ATOM 693 N N . PHE A 1 89 ? 2.997 0.061 -13.197 1.00 72.31 89 PHE A N 1
ATOM 694 C CA . PHE A 1 89 ? 3.776 -0.950 -12.446 1.00 72.31 89 PHE A CA 1
ATOM 695 C C . PHE A 1 89 ? 3.119 -1.596 -11.204 1.00 72.31 89 PHE A C 1
ATOM 697 O O . PHE A 1 89 ? 3.834 -2.177 -10.398 1.00 72.31 89 PHE A O 1
ATOM 704 N N . GLY A 1 90 ? 1.798 -1.550 -11.014 1.00 75.75 90 GLY A N 1
ATOM 705 C CA . GLY A 1 90 ? 1.067 -2.102 -9.872 1.00 75.75 90 GLY A CA 1
ATOM 706 C C . GLY A 1 90 ? 1.316 -3.590 -9.599 1.00 75.75 90 GLY A C 1
ATOM 707 O O . GLY A 1 90 ? 1.177 -4.021 -8.454 1.00 75.75 90 GLY A O 1
ATOM 708 N N . HIS A 1 91 ? 1.768 -4.363 -10.593 1.00 80.88 91 HIS A N 1
ATOM 709 C CA . HIS A 1 91 ? 2.189 -5.750 -10.386 1.00 80.88 91 HIS A CA 1
ATOM 710 C C . HIS A 1 91 ? 3.414 -5.873 -9.462 1.00 80.88 91 HIS A C 1
ATOM 712 O O . HIS A 1 91 ? 3.446 -6.775 -8.631 1.00 80.88 91 HIS A O 1
ATOM 718 N N . ILE A 1 92 ? 4.393 -4.958 -9.536 1.00 84.50 92 ILE A N 1
ATOM 719 C CA . ILE A 1 92 ? 5.609 -4.996 -8.703 1.00 84.50 92 ILE A CA 1
ATOM 720 C C . ILE A 1 92 ? 5.287 -4.853 -7.205 1.00 84.50 92 ILE A C 1
ATOM 722 O O . ILE A 1 92 ? 5.658 -5.752 -6.446 1.00 84.50 92 ILE A O 1
ATOM 726 N N . PRO A 1 93 ? 4.597 -3.790 -6.736 1.00 86.12 93 PRO A N 1
ATOM 727 C CA . PRO A 1 93 ? 4.281 -3.659 -5.326 1.00 86.12 93 PRO A CA 1
ATOM 728 C C . PRO A 1 93 ? 3.342 -4.765 -4.845 1.00 86.12 93 PRO A C 1
ATOM 730 O O . PRO A 1 93 ? 3.540 -5.262 -3.744 1.00 86.12 93 PRO A O 1
ATOM 733 N N . LEU A 1 94 ? 2.385 -5.237 -5.660 1.00 88.19 94 LEU A N 1
ATOM 734 C CA . LEU A 1 94 ? 1.544 -6.380 -5.278 1.00 88.19 94 LEU A CA 1
ATOM 735 C C . LEU A 1 94 ? 2.352 -7.670 -5.111 1.00 88.19 94 LEU A C 1
ATOM 737 O O . LEU A 1 94 ? 2.139 -8.384 -4.129 1.00 88.19 94 LEU A O 1
ATOM 741 N N . LEU A 1 95 ? 3.287 -7.970 -6.021 1.00 89.38 95 LEU A N 1
ATOM 742 C CA . LEU A 1 95 ? 4.179 -9.121 -5.873 1.00 89.38 95 LEU A CA 1
ATOM 743 C C . LEU A 1 95 ? 5.033 -8.975 -4.618 1.00 89.38 95 LEU A C 1
ATOM 745 O O . LEU A 1 95 ? 5.052 -9.894 -3.807 1.00 89.38 95 LEU A O 1
ATOM 749 N N . LEU A 1 96 ? 5.688 -7.833 -4.406 1.00 89.56 96 LEU A N 1
ATOM 750 C CA . LEU A 1 96 ? 6.529 -7.631 -3.225 1.00 89.56 96 LEU A CA 1
ATOM 751 C C . LEU A 1 96 ? 5.728 -7.728 -1.927 1.00 89.56 96 LEU A C 1
ATOM 753 O O . LEU A 1 96 ? 6.151 -8.422 -1.007 1.00 89.56 96 LEU A O 1
ATOM 757 N N . THR A 1 97 ? 4.539 -7.131 -1.857 1.00 90.38 97 THR A N 1
ATOM 758 C CA . THR A 1 97 ? 3.639 -7.307 -0.712 1.00 90.38 97 THR A CA 1
ATOM 759 C C . THR A 1 97 ? 3.248 -8.774 -0.534 1.00 90.38 97 THR A C 1
ATOM 761 O O . THR A 1 97 ? 3.240 -9.267 0.592 1.00 90.38 97 THR A O 1
ATOM 764 N N . THR A 1 98 ? 2.987 -9.507 -1.619 1.00 89.25 98 THR A N 1
ATOM 765 C CA . THR A 1 98 ? 2.692 -10.950 -1.573 1.00 89.25 98 THR A CA 1
ATOM 766 C C . THR A 1 98 ? 3.882 -11.756 -1.059 1.00 89.25 98 THR A C 1
ATOM 768 O O . THR A 1 98 ? 3.703 -12.652 -0.241 1.00 89.25 98 THR A O 1
ATOM 771 N N . TRP A 1 99 ? 5.104 -11.420 -1.461 1.00 90.62 99 TRP A N 1
ATOM 772 C CA . TRP A 1 99 ? 6.318 -12.066 -0.971 1.00 90.62 99 TRP A CA 1
ATOM 773 C C . TRP A 1 99 ? 6.597 -11.742 0.500 1.00 90.62 99 TRP A C 1
ATOM 775 O O . TRP A 1 99 ? 6.898 -12.648 1.271 1.00 90.62 99 TRP A O 1
ATOM 785 N N . ILE A 1 100 ? 6.448 -10.486 0.919 1.00 91.44 100 ILE A N 1
ATOM 786 C CA . ILE A 1 100 ? 6.741 -10.050 2.292 1.00 91.44 100 ILE A CA 1
ATOM 787 C C . ILE A 1 100 ? 5.662 -10.550 3.261 1.00 91.44 100 ILE A C 1
ATOM 789 O O . ILE A 1 100 ? 5.969 -11.143 4.295 1.00 91.44 100 ILE A O 1
ATOM 793 N N . PHE A 1 101 ? 4.385 -10.351 2.930 1.00 89.56 101 PHE A N 1
ATOM 794 C CA . PHE A 1 101 ? 3.276 -10.759 3.791 1.00 89.56 101 PHE A CA 1
ATOM 795 C C . PHE A 1 101 ? 2.939 -12.245 3.647 1.00 89.56 101 PHE A C 1
ATOM 797 O O . PHE A 1 101 ? 2.713 -12.938 4.639 1.00 89.56 101 PHE A O 1
ATOM 804 N N . GLY A 1 102 ? 2.884 -12.750 2.418 1.00 82.25 102 GLY A N 1
ATOM 805 C CA . GLY A 1 102 ? 2.557 -14.143 2.115 1.00 82.25 102 GLY A CA 1
ATOM 806 C C . GLY A 1 102 ? 3.739 -15.097 2.279 1.00 82.25 102 GLY A C 1
ATOM 807 O O . GLY A 1 102 ? 3.510 -16.281 2.492 1.00 82.25 102 GLY A O 1
ATOM 808 N N . GLY A 1 103 ? 4.986 -14.612 2.271 1.00 84.62 103 GLY A N 1
ATOM 809 C CA . GLY A 1 103 ? 6.215 -15.406 2.423 1.00 84.62 103 GLY A CA 1
ATOM 810 C C . GLY A 1 103 ? 6.180 -16.418 3.569 1.00 84.62 103 GLY A C 1
ATOM 811 O O . GLY A 1 103 ? 6.266 -17.620 3.321 1.00 84.62 103 GLY A O 1
ATOM 812 N N . PRO A 1 104 ? 5.943 -15.977 4.817 1.00 83.81 104 PRO A N 1
ATOM 813 C CA . PRO A 1 104 ? 5.825 -16.878 5.966 1.00 83.81 104 PRO A CA 1
ATOM 814 C C . PRO A 1 104 ? 4.617 -17.835 5.907 1.00 83.81 104 PRO A C 1
ATOM 816 O O . PRO A 1 104 ? 4.481 -18.718 6.747 1.00 83.81 104 PRO A O 1
ATOM 819 N N . ARG A 1 105 ? 3.698 -17.630 4.955 1.00 79.69 105 ARG A N 1
ATOM 820 C CA . ARG A 1 105 ? 2.359 -18.242 4.872 1.00 79.69 105 ARG A CA 1
ATOM 821 C C . ARG A 1 105 ? 2.129 -19.014 3.569 1.00 79.69 105 ARG A C 1
ATOM 823 O O . ARG A 1 105 ? 1.036 -19.545 3.354 1.00 79.69 105 ARG A O 1
ATOM 830 N N . MET A 1 106 ? 3.130 -19.086 2.694 1.00 77.75 106 MET A N 1
ATOM 831 C CA . MET A 1 106 ? 3.073 -19.709 1.374 1.00 77.75 106 MET A CA 1
ATOM 832 C C . MET A 1 106 ? 4.365 -20.487 1.122 1.00 77.75 106 MET A C 1
ATOM 834 O O . MET A 1 106 ? 5.447 -20.110 1.554 1.00 77.75 106 MET A O 1
ATOM 838 N N . ARG A 1 107 ? 4.275 -21.593 0.375 1.00 82.62 107 ARG A N 1
ATOM 839 C CA . ARG A 1 107 ? 5.479 -22.298 -0.088 1.00 82.62 107 ARG A CA 1
ATOM 840 C C . ARG A 1 107 ? 6.208 -21.424 -1.109 1.00 82.62 107 ARG A C 1
ATOM 842 O O . ARG A 1 107 ? 5.559 -20.937 -2.033 1.00 82.62 107 ARG A O 1
ATOM 849 N N . VAL A 1 108 ? 7.539 -21.345 -1.030 1.00 85.75 108 VAL A N 1
ATOM 850 C CA . VAL A 1 108 ? 8.382 -20.597 -1.990 1.00 85.75 108 VAL A CA 1
ATOM 851 C C . VAL A 1 108 ? 8.044 -20.954 -3.439 1.00 85.75 108 VAL A C 1
ATOM 853 O O . VAL A 1 108 ? 7.825 -20.071 -4.257 1.00 85.75 108 VAL A O 1
ATOM 856 N N . ARG A 1 109 ? 7.865 -22.248 -3.746 1.00 85.62 109 ARG A N 1
ATOM 857 C CA . ARG A 1 109 ? 7.455 -22.707 -5.089 1.00 85.62 109 ARG A CA 1
ATOM 858 C C . ARG A 1 109 ? 6.145 -22.075 -5.573 1.00 85.62 109 ARG A C 1
ATOM 860 O O . ARG A 1 109 ? 5.993 -21.832 -6.761 1.00 85.62 109 ARG A O 1
ATOM 867 N N . SER A 1 110 ? 5.192 -21.830 -4.674 1.00 84.31 110 SER A N 1
ATOM 868 C CA . SER A 1 110 ? 3.938 -21.167 -5.035 1.00 84.31 110 SER A CA 1
ATOM 869 C C . SER A 1 110 ? 4.130 -19.669 -5.272 1.00 84.31 110 SER A C 1
ATOM 871 O O . SER A 1 110 ? 3.521 -19.141 -6.190 1.00 84.31 110 SER A O 1
ATOM 873 N N . LEU A 1 111 ? 4.978 -18.994 -4.489 1.00 86.00 111 LEU A N 1
ATOM 874 C CA . LEU A 1 111 ? 5.308 -17.576 -4.701 1.00 86.00 111 LEU A CA 1
ATOM 875 C C . LEU A 1 111 ? 6.012 -17.363 -6.045 1.00 86.00 111 LEU A C 1
ATOM 877 O O . LEU A 1 111 ? 5.670 -16.446 -6.790 1.00 86.00 111 LEU A O 1
ATOM 881 N N . VAL A 1 112 ? 6.935 -18.265 -6.389 1.00 89.69 112 VAL A N 1
ATOM 882 C CA . VAL A 1 112 ? 7.582 -18.300 -7.706 1.00 89.69 112 VAL A CA 1
ATOM 883 C C . VAL A 1 112 ? 6.548 -18.529 -8.808 1.00 89.69 112 VAL A C 1
ATOM 885 O O . VAL A 1 112 ? 6.541 -17.783 -9.779 1.00 89.69 112 VAL A O 1
ATOM 888 N N . ALA A 1 113 ? 5.632 -19.490 -8.643 1.00 87.75 113 ALA A N 1
ATOM 889 C CA . ALA A 1 113 ? 4.581 -19.752 -9.629 1.00 87.75 113 ALA A CA 1
ATOM 890 C C . ALA A 1 113 ? 3.642 -18.549 -9.835 1.00 87.75 113 ALA A C 1
ATOM 892 O O . ALA A 1 113 ? 3.352 -18.203 -10.975 1.00 87.75 113 ALA A O 1
ATOM 893 N N . VAL A 1 114 ? 3.209 -17.885 -8.754 1.00 87.81 114 VAL A N 1
ATOM 894 C CA . VAL A 1 114 ? 2.400 -16.653 -8.823 1.00 87.81 114 VAL A CA 1
ATOM 895 C C . VAL A 1 114 ? 3.151 -15.560 -9.574 1.00 87.81 114 VAL A C 1
ATOM 897 O O . VAL A 1 114 ? 2.581 -14.933 -10.459 1.00 87.81 114 VAL A O 1
ATOM 900 N N . SER A 1 115 ? 4.433 -15.365 -9.255 1.00 90.12 115 SER A N 1
ATOM 901 C CA . SER A 1 115 ? 5.263 -14.344 -9.900 1.00 90.12 115 SER A CA 1
ATOM 902 C C . SER A 1 115 ? 5.425 -14.632 -11.392 1.00 90.12 115 SER A C 1
ATOM 904 O O . SER A 1 115 ? 5.134 -13.770 -12.213 1.00 90.12 115 SER A O 1
ATOM 906 N N . ALA A 1 116 ? 5.815 -15.858 -11.751 1.00 89.56 116 ALA A N 1
ATOM 907 C CA . ALA A 1 116 ? 6.005 -16.271 -13.138 1.00 89.56 116 ALA A CA 1
ATOM 908 C C . ALA A 1 116 ? 4.716 -16.138 -13.961 1.00 89.56 116 ALA A C 1
ATOM 910 O O . ALA A 1 116 ? 4.745 -15.597 -15.062 1.00 89.56 116 ALA A O 1
ATOM 911 N N . A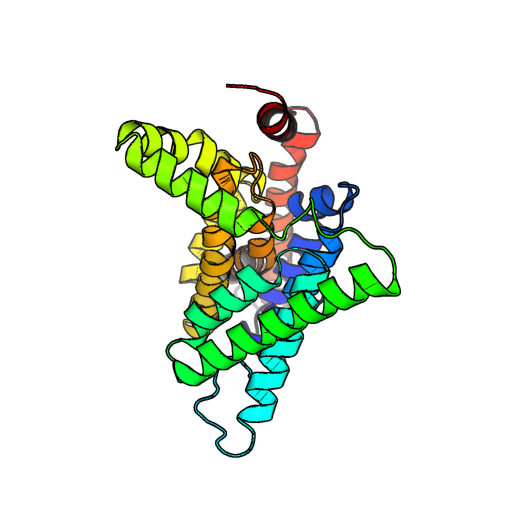LA A 1 117 ? 3.577 -16.570 -13.413 1.00 88.69 117 ALA A N 1
ATOM 912 C CA . ALA A 1 117 ? 2.289 -16.448 -14.086 1.00 88.69 117 ALA A CA 1
ATOM 913 C C . ALA A 1 117 ? 1.830 -14.984 -14.209 1.00 88.69 117 ALA A C 1
ATOM 915 O O . ALA A 1 117 ? 1.333 -14.598 -15.263 1.00 88.69 117 ALA A O 1
ATOM 916 N N . ALA A 1 118 ? 2.036 -14.150 -13.183 1.00 88.62 118 ALA A N 1
ATOM 917 C CA . ALA A 1 118 ? 1.731 -12.721 -13.257 1.00 88.62 118 ALA A CA 1
ATOM 918 C C . ALA A 1 118 ? 2.565 -12.022 -14.343 1.00 88.62 118 ALA A C 1
ATOM 920 O O . ALA A 1 118 ? 2.013 -11.269 -15.143 1.00 88.62 118 ALA A O 1
ATOM 921 N N . PHE A 1 119 ? 3.869 -12.314 -14.418 1.00 86.25 119 PHE A N 1
ATOM 922 C CA . PHE A 1 119 ? 4.732 -11.801 -15.484 1.00 86.25 119 PHE A CA 1
ATOM 923 C C . PHE A 1 119 ? 4.298 -12.306 -16.859 1.00 86.25 119 PHE A C 1
ATOM 925 O O . PHE A 1 119 ? 4.198 -11.504 -17.779 1.00 86.25 119 PHE A O 1
ATOM 932 N N . ALA A 1 120 ? 3.959 -13.591 -16.994 1.00 86.94 120 ALA A N 1
ATOM 933 C CA . ALA A 1 120 ? 3.463 -14.141 -18.253 1.00 86.94 120 ALA A CA 1
ATOM 934 C C . ALA A 1 120 ? 2.191 -13.426 -18.738 1.00 86.94 120 ALA A C 1
ATOM 936 O O . ALA A 1 120 ? 2.078 -13.145 -19.926 1.00 86.94 120 ALA A O 1
ATOM 937 N N . ILE A 1 121 ? 1.265 -13.078 -17.836 1.00 86.50 121 ILE A N 1
ATOM 938 C CA . ILE A 1 121 ? 0.053 -12.311 -18.170 1.00 86.50 121 ILE A CA 1
ATOM 939 C C . ILE A 1 121 ? 0.411 -10.906 -18.664 1.00 86.50 121 ILE A C 1
ATOM 941 O O . ILE A 1 121 ? -0.097 -10.475 -19.699 1.00 86.50 121 ILE A O 1
ATOM 945 N N . VAL A 1 122 ? 1.299 -10.203 -17.954 1.00 82.75 122 VAL A N 1
ATOM 946 C CA . VAL A 1 122 ? 1.748 -8.857 -18.346 1.00 82.75 122 VAL A CA 1
ATOM 947 C C . VAL A 1 122 ? 2.434 -8.897 -19.712 1.00 82.75 122 VAL A C 1
ATOM 949 O O . VAL A 1 122 ? 2.084 -8.118 -20.595 1.00 82.75 122 VAL A O 1
ATOM 952 N N . THR A 1 123 ? 3.360 -9.834 -19.923 1.00 82.75 123 THR A N 1
ATOM 953 C CA . THR A 1 123 ? 4.073 -9.998 -21.195 1.00 82.75 123 THR A CA 1
ATOM 954 C C . THR A 1 123 ? 3.130 -10.396 -22.327 1.00 82.75 123 THR A C 1
ATOM 956 O O . THR A 1 123 ? 3.206 -9.817 -23.406 1.00 82.75 123 THR A O 1
ATOM 959 N N . ALA A 1 124 ? 2.206 -11.334 -22.099 1.00 84.19 124 ALA A N 1
ATOM 960 C CA . ALA A 1 124 ? 1.230 -11.735 -23.110 1.00 84.19 124 ALA A CA 1
ATOM 961 C C . ALA A 1 124 ? 0.359 -10.553 -23.548 1.00 84.19 124 ALA A C 1
ATOM 963 O O . ALA A 1 124 ? 0.128 -10.370 -24.740 1.00 84.19 124 ALA A O 1
ATOM 964 N N . TRP A 1 125 ? -0.072 -9.711 -22.605 1.00 81.12 125 TRP A N 1
ATOM 965 C CA . TRP A 1 125 ? -0.832 -8.508 -22.932 1.00 81.12 125 TRP A CA 1
ATOM 966 C C . TRP A 1 125 ? -0.021 -7.499 -23.743 1.00 81.12 125 TRP A C 1
ATOM 968 O O . TRP A 1 125 ? -0.545 -6.904 -24.679 1.00 81.12 125 TRP A O 1
ATOM 978 N N . GLN A 1 126 ? 1.257 -7.322 -23.413 1.00 78.62 126 GLN A N 1
ATOM 979 C CA . GLN A 1 126 ? 2.144 -6.438 -24.168 1.00 78.62 126 GLN A CA 1
ATOM 980 C C . GLN A 1 126 ? 2.310 -6.913 -25.606 1.00 78.62 126 GLN A C 1
ATOM 982 O O . GLN A 1 126 ? 2.124 -6.123 -26.525 1.00 78.62 126 GLN A O 1
ATOM 987 N N . VAL A 1 127 ? 2.555 -8.213 -25.799 1.00 82.31 127 VAL A N 1
ATOM 988 C CA . VAL A 1 127 ? 2.646 -8.820 -27.131 1.00 82.31 127 VAL A CA 1
ATOM 989 C C . VAL A 1 127 ? 1.333 -8.649 -27.890 1.00 82.31 127 VAL A C 1
ATOM 991 O O . VAL A 1 127 ? 1.348 -8.235 -29.044 1.00 82.31 127 VAL A O 1
ATOM 994 N N . ILE A 1 128 ? 0.187 -8.911 -27.257 1.00 82.31 128 ILE A N 1
ATOM 995 C CA . ILE A 1 128 ? -1.135 -8.736 -27.875 1.00 82.31 128 ILE A CA 1
ATOM 996 C C . ILE A 1 128 ? -1.374 -7.273 -28.265 1.00 82.31 128 ILE A C 1
ATOM 998 O O . ILE A 1 128 ? -1.789 -6.999 -29.386 1.00 82.31 128 ILE A O 1
ATOM 1002 N N . GLY A 1 129 ? -1.100 -6.324 -27.372 1.00 80.06 129 GLY A N 1
ATOM 1003 C CA . GLY A 1 129 ? -1.303 -4.906 -27.652 1.00 80.06 129 GLY A CA 1
ATOM 1004 C C . GLY A 1 129 ? -0.356 -4.375 -28.733 1.00 80.06 129 GLY A C 1
ATOM 1005 O O . GLY A 1 129 ? -0.783 -3.578 -29.564 1.00 80.06 129 GLY A O 1
ATOM 1006 N N . GLU A 1 130 ? 0.891 -4.850 -28.782 1.00 81.06 130 GLU A N 1
ATOM 1007 C CA . GLU A 1 130 ? 1.844 -4.520 -29.851 1.00 81.06 130 GLU A CA 1
ATOM 1008 C C . GLU A 1 130 ? 1.415 -5.100 -31.196 1.00 81.06 130 GLU A C 1
ATOM 1010 O O . GLU A 1 130 ? 1.359 -4.381 -32.192 1.00 81.06 130 GLU A O 1
ATOM 1015 N N . THR A 1 131 ? 1.086 -6.391 -31.225 1.00 83.19 131 THR A N 1
ATOM 1016 C CA . THR A 1 131 ? 0.819 -7.119 -32.473 1.00 83.19 131 THR A CA 1
ATOM 1017 C C . THR A 1 131 ? -0.566 -6.844 -33.050 1.00 83.19 131 THR A C 1
ATOM 1019 O O . THR A 1 131 ? -0.691 -6.712 -34.264 1.00 83.19 131 THR A O 1
ATOM 1022 N N . LEU A 1 132 ? -1.606 -6.752 -32.213 1.00 82.88 132 LEU A N 1
ATOM 1023 C CA . LEU A 1 132 ? -2.995 -6.605 -32.665 1.00 82.88 132 LEU A CA 1
ATOM 1024 C C . LEU A 1 132 ? -3.492 -5.159 -32.656 1.00 82.88 132 LEU A C 1
ATOM 1026 O O . LEU A 1 132 ? -4.356 -4.816 -33.458 1.00 82.88 132 LEU A O 1
ATOM 1030 N N . LEU A 1 133 ? -2.987 -4.320 -31.749 1.00 80.62 133 LEU A N 1
ATOM 1031 C CA . LEU A 1 133 ? -3.485 -2.952 -31.558 1.00 80.62 133 LEU A CA 1
ATOM 1032 C C . LEU A 1 133 ? -2.465 -1.880 -31.970 1.00 80.62 133 LEU A C 1
ATOM 1034 O O . LEU A 1 133 ? -2.773 -0.692 -31.900 1.00 80.62 133 LEU A O 1
ATOM 1038 N N . GLY A 1 134 ? -1.254 -2.277 -32.384 1.00 76.50 134 GLY A N 1
ATOM 1039 C CA . GLY A 1 134 ? -0.178 -1.353 -32.753 1.00 76.50 134 GLY A CA 1
ATOM 1040 C C . GLY A 1 134 ? 0.302 -0.470 -31.595 1.00 76.50 134 GLY A C 1
ATOM 1041 O O . GLY A 1 134 ? 0.931 0.564 -31.827 1.00 76.50 134 GLY A O 1
ATOM 1042 N N . LEU A 1 135 ? -0.009 -0.842 -30.348 1.00 72.38 135 LEU A N 1
ATOM 1043 C CA . LEU A 1 135 ? 0.403 -0.098 -29.162 1.00 72.38 135 LEU A CA 1
ATOM 1044 C C . LEU A 1 135 ? 1.908 -0.262 -28.971 1.00 72.38 135 LEU A C 1
ATOM 1046 O O . LEU A 1 135 ? 2.420 -1.372 -28.993 1.00 72.38 135 LEU A O 1
ATOM 1050 N N . ARG A 1 136 ? 2.633 0.830 -28.735 1.00 65.62 136 ARG A N 1
ATOM 1051 C CA . ARG A 1 136 ? 4.055 0.751 -28.380 1.00 65.62 136 ARG A CA 1
ATOM 1052 C C . ARG A 1 136 ? 4.209 0.740 -26.865 1.00 65.62 136 ARG A C 1
ATOM 1054 O O . ARG A 1 136 ? 4.040 1.777 -26.227 1.00 65.62 136 ARG A O 1
ATOM 1061 N N . PHE A 1 137 ? 4.584 -0.407 -26.296 1.00 61.59 137 PHE A N 1
ATOM 1062 C CA . PHE A 1 137 ? 5.028 -0.483 -24.897 1.00 61.59 137 PHE A CA 1
ATOM 1063 C C . PHE A 1 137 ? 6.546 -0.258 -24.760 1.00 61.59 137 PHE A C 1
ATOM 1065 O O . PHE A 1 137 ? 7.040 0.011 -23.657 1.00 61.59 137 PHE A O 1
ATOM 1072 N N . SER A 1 138 ? 7.287 -0.286 -25.879 1.00 47.81 138 SER A N 1
ATOM 1073 C CA . SER A 1 138 ? 8.692 0.124 -25.971 1.00 47.81 138 SER A CA 1
ATOM 1074 C C . SER A 1 138 ? 8.827 1.642 -25.780 1.00 47.81 138 SER A C 1
ATOM 1076 O O . SER A 1 138 ? 8.540 2.426 -26.685 1.00 47.81 138 SER A O 1
ATOM 1078 N N . GLY A 1 139 ? 9.251 2.058 -24.587 1.00 44.94 139 GLY A N 1
ATOM 1079 C CA . GLY A 1 139 ? 9.507 3.464 -24.242 1.00 44.94 139 GLY A CA 1
ATOM 1080 C C . GLY A 1 139 ? 8.887 3.913 -22.919 1.00 44.94 139 GLY A C 1
ATOM 1081 O O . GLY A 1 139 ? 9.301 4.928 -22.376 1.00 44.94 139 GLY A O 1
ATOM 1082 N N . GLY A 1 140 ? 7.936 3.148 -22.373 1.00 45.44 140 GLY A N 1
ATOM 1083 C CA . GLY A 1 140 ? 7.281 3.490 -21.110 1.00 45.44 140 GLY A CA 1
ATOM 1084 C C . GLY A 1 140 ? 7.903 2.800 -19.904 1.00 45.44 140 GLY A C 1
ATOM 1085 O O . GLY A 1 140 ? 8.421 3.470 -19.025 1.00 45.44 140 GLY A O 1
ATOM 1086 N N . ASN A 1 141 ? 7.831 1.461 -19.848 1.00 48.62 141 ASN A N 1
ATOM 1087 C CA . ASN A 1 141 ? 7.970 0.743 -18.574 1.00 48.62 141 ASN A CA 1
ATOM 1088 C C . ASN A 1 141 ? 8.727 -0.607 -18.613 1.00 48.62 141 ASN A C 1
ATOM 1090 O O . ASN A 1 141 ? 9.135 -1.109 -17.571 1.00 48.62 141 ASN A O 1
ATOM 1094 N N . ASN A 1 142 ? 8.988 -1.205 -19.777 1.00 49.00 142 ASN A N 1
ATOM 1095 C CA . ASN A 1 142 ? 9.500 -2.588 -19.819 1.00 49.00 142 ASN A CA 1
ATOM 1096 C C . ASN A 1 142 ? 11.019 -2.734 -19.614 1.00 49.00 142 ASN A C 1
ATOM 1098 O O . ASN A 1 142 ? 11.449 -3.742 -19.063 1.00 49.00 142 ASN A O 1
ATOM 1102 N N . ASP A 1 143 ? 11.826 -1.724 -19.965 1.00 56.50 143 ASP A N 1
ATOM 1103 C CA . ASP A 1 143 ? 13.281 -1.701 -19.687 1.00 56.50 143 ASP A CA 1
ATOM 1104 C C . ASP A 1 143 ? 13.628 -0.902 -18.413 1.00 56.50 143 ASP A C 1
ATOM 1106 O O . ASP A 1 143 ? 14.792 -0.727 -18.065 1.00 56.50 143 ASP A O 1
ATOM 1110 N N . LEU A 1 144 ? 12.639 -0.407 -17.659 1.00 61.47 144 LEU A N 1
ATOM 1111 C CA . LEU A 1 144 ? 12.937 0.406 -16.474 1.00 61.47 144 LEU A CA 1
ATOM 1112 C C . LEU A 1 144 ? 13.561 -0.411 -15.349 1.00 61.47 144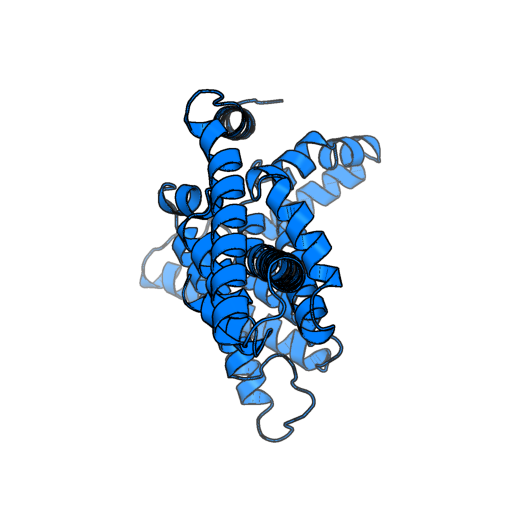 LEU A C 1
ATOM 1114 O O . LEU A 1 144 ? 14.458 0.084 -14.681 1.00 61.47 144 LEU A O 1
ATOM 1118 N N . ALA A 1 145 ? 13.156 -1.669 -15.159 1.00 63.97 145 ALA A N 1
ATOM 1119 C CA . ALA A 1 145 ? 13.796 -2.538 -14.172 1.00 63.97 145 ALA A CA 1
ATOM 1120 C C . ALA A 1 145 ? 15.263 -2.828 -14.546 1.00 63.97 145 ALA A C 1
ATOM 1122 O O . ALA A 1 145 ? 16.150 -2.711 -13.702 1.00 63.97 145 ALA A O 1
ATOM 1123 N N . GLY A 1 146 ? 15.533 -3.138 -15.820 1.00 66.31 146 GLY A N 1
ATOM 1124 C CA . GLY A 1 146 ? 16.890 -3.355 -16.331 1.00 66.31 146 GLY A CA 1
ATOM 1125 C C . GLY A 1 146 ? 17.748 -2.089 -16.283 1.00 66.31 146 GLY A C 1
ATOM 1126 O O . GLY A 1 146 ? 18.920 -2.138 -15.909 1.00 66.31 146 GLY A O 1
ATOM 1127 N N . GLY A 1 147 ? 17.168 -0.935 -16.608 1.00 68.44 147 GLY A N 1
ATOM 1128 C CA . GLY A 1 147 ? 17.805 0.369 -16.453 1.00 68.44 147 GLY A CA 1
ATOM 1129 C C . GLY A 1 147 ? 18.083 0.721 -14.988 1.00 68.44 147 GLY A C 1
ATOM 1130 O O . GLY A 1 147 ? 19.175 1.190 -14.680 1.00 68.44 147 GLY A O 1
ATOM 1131 N N . ALA A 1 148 ? 17.141 0.457 -14.077 1.00 71.06 148 ALA A N 1
ATOM 1132 C CA . ALA A 1 148 ? 17.288 0.759 -12.657 1.00 71.06 148 ALA A CA 1
ATOM 1133 C C . ALA A 1 148 ? 18.421 -0.073 -12.056 1.00 71.06 148 ALA A C 1
ATOM 1135 O O . ALA A 1 148 ? 19.282 0.470 -11.371 1.00 71.06 148 ALA A O 1
ATOM 1136 N N . ILE A 1 149 ? 18.485 -1.368 -12.387 1.00 75.62 149 ILE A N 1
ATOM 1137 C CA . ILE A 1 149 ? 19.586 -2.250 -11.979 1.00 75.62 149 ILE A CA 1
ATOM 1138 C C . ILE A 1 149 ? 20.925 -1.717 -12.497 1.00 75.62 149 ILE A C 1
ATOM 1140 O O . ILE A 1 149 ? 21.866 -1.590 -11.719 1.00 75.62 149 ILE A O 1
ATOM 1144 N N . ARG A 1 150 ? 21.019 -1.363 -13.786 1.00 81.00 150 ARG A N 1
ATOM 1145 C CA . ARG A 1 150 ? 22.254 -0.815 -14.375 1.00 81.00 150 ARG A CA 1
ATOM 1146 C C . ARG A 1 150 ? 22.705 0.473 -13.681 1.00 81.00 150 ARG A C 1
ATOM 1148 O O . ARG A 1 150 ? 23.893 0.632 -13.417 1.00 81.00 150 ARG A O 1
ATOM 1155 N N . ILE A 1 151 ? 21.770 1.358 -13.338 1.00 77.12 151 ILE A N 1
ATOM 1156 C CA . ILE A 1 151 ? 22.071 2.605 -12.624 1.00 77.12 151 ILE A CA 1
ATOM 1157 C C . ILE A 1 151 ? 22.511 2.330 -11.187 1.00 77.12 151 ILE A C 1
ATOM 1159 O O . ILE A 1 151 ? 23.506 2.896 -10.748 1.00 77.12 151 ILE A O 1
ATOM 1163 N N . TRP A 1 152 ? 21.848 1.425 -10.466 1.00 80.06 152 TRP A N 1
ATOM 1164 C CA . TRP A 1 152 ? 22.278 1.049 -9.119 1.00 80.06 152 TRP A CA 1
ATOM 1165 C C . TRP A 1 152 ? 23.652 0.389 -9.107 1.00 80.06 152 TRP A C 1
ATOM 1167 O O . TRP A 1 152 ? 24.473 0.732 -8.263 1.00 80.06 152 TRP A O 1
ATOM 1177 N N . LEU A 1 153 ? 23.940 -0.504 -10.058 1.00 83.69 153 LEU A N 1
ATOM 1178 C CA . LEU A 1 153 ? 25.271 -1.098 -10.207 1.00 83.69 153 LEU A CA 1
ATOM 1179 C C . LEU A 1 153 ? 26.335 -0.028 -10.464 1.00 83.69 153 LEU A C 1
ATOM 1181 O O . LEU A 1 153 ? 27.407 -0.082 -9.864 1.00 83.69 153 LEU A O 1
ATOM 1185 N N . ARG A 1 154 ? 26.018 0.975 -11.289 1.00 82.19 154 ARG A N 1
ATOM 1186 C CA . ARG A 1 154 ? 26.888 2.129 -11.518 1.00 82.19 154 ARG A CA 1
ATOM 1187 C C . ARG A 1 154 ? 27.112 2.941 -10.236 1.00 82.19 154 ARG A C 1
ATOM 1189 O O . ARG A 1 154 ? 28.263 3.142 -9.866 1.00 82.19 154 ARG A O 1
ATOM 1196 N N . ILE A 1 155 ? 26.055 3.325 -9.518 1.00 79.81 155 ILE A N 1
ATOM 1197 C CA . ILE A 1 155 ? 26.147 4.071 -8.246 1.00 79.81 155 ILE A CA 1
ATOM 1198 C C . ILE A 1 155 ? 26.985 3.298 -7.217 1.00 79.81 155 ILE A C 1
ATOM 1200 O O . ILE A 1 155 ? 27.822 3.877 -6.532 1.00 79.81 155 ILE A O 1
ATOM 1204 N N . ILE A 1 156 ? 26.792 1.979 -7.123 1.00 83.75 156 ILE A N 1
ATOM 1205 C CA . ILE A 1 156 ? 27.580 1.115 -6.236 1.00 83.75 156 ILE A CA 1
ATOM 1206 C C . ILE A 1 156 ? 29.055 1.105 -6.663 1.00 83.75 156 ILE A C 1
ATOM 1208 O O . ILE A 1 156 ? 29.932 1.190 -5.805 1.00 83.75 156 ILE A O 1
ATOM 1212 N N . SER A 1 157 ? 29.338 1.046 -7.970 1.00 85.44 157 SER A N 1
ATOM 1213 C CA . SER A 1 157 ? 30.710 1.073 -8.500 1.00 85.44 157 SER A CA 1
ATOM 1214 C C . SER A 1 157 ? 31.422 2.420 -8.312 1.00 85.44 157 SER A C 1
ATOM 1216 O O . SER A 1 157 ? 32.642 2.448 -8.188 1.00 85.44 157 SER A O 1
ATOM 1218 N N . GLU A 1 158 ? 30.672 3.523 -8.224 1.00 82.19 158 GLU A N 1
ATOM 1219 C CA . GLU A 1 158 ? 31.176 4.875 -7.935 1.00 82.19 158 GLU A CA 1
ATOM 1220 C C . GLU A 1 158 ? 31.482 5.087 -6.430 1.00 82.19 158 GLU A C 1
ATOM 1222 O O . GLU A 1 158 ? 32.060 6.102 -6.038 1.00 82.19 158 GLU A O 1
ATOM 1227 N N . GLY A 1 159 ? 31.155 4.107 -5.576 1.00 83.06 159 GLY A N 1
ATOM 1228 C CA . GLY A 1 159 ? 31.560 4.040 -4.170 1.00 83.06 159 GLY A CA 1
ATOM 1229 C C . GLY A 1 159 ? 30.579 4.666 -3.167 1.00 83.06 159 GLY A C 1
ATOM 1230 O O . GLY A 1 159 ? 29.499 5.155 -3.497 1.00 83.06 159 GLY A O 1
ATOM 1231 N N . GLY A 1 160 ? 30.959 4.653 -1.882 1.00 77.19 160 GLY A N 1
ATOM 1232 C CA . GLY A 1 160 ? 30.087 5.065 -0.767 1.00 77.19 160 GLY A CA 1
ATOM 1233 C C . GLY A 1 160 ? 29.615 6.526 -0.813 1.00 77.19 160 GLY A C 1
ATOM 1234 O O . GLY A 1 160 ? 28.571 6.855 -0.250 1.00 77.19 160 GLY A O 1
ATOM 1235 N N . TRP A 1 161 ? 30.345 7.398 -1.513 1.00 74.19 161 TRP A N 1
ATOM 1236 C CA . TRP A 1 161 ? 29.964 8.797 -1.722 1.00 74.19 161 TRP A CA 1
ATOM 1237 C C . TRP A 1 161 ? 28.726 8.938 -2.617 1.00 74.19 161 TRP A C 1
ATOM 1239 O O . TRP A 1 161 ? 27.793 9.651 -2.250 1.00 74.19 161 TRP A O 1
ATOM 1249 N N . ALA A 1 162 ? 28.669 8.212 -3.737 1.00 70.12 162 ALA A N 1
ATOM 1250 C CA . ALA A 1 162 ? 27.522 8.222 -4.644 1.00 70.12 162 ALA A CA 1
ATOM 1251 C C . ALA A 1 162 ? 26.265 7.640 -3.970 1.00 70.12 162 ALA A C 1
ATOM 1253 O O . ALA A 1 162 ? 25.178 8.209 -4.067 1.00 70.12 162 ALA A O 1
ATOM 1254 N N . LEU A 1 163 ? 26.427 6.571 -3.178 1.00 71.31 163 LEU A N 1
ATOM 1255 C CA . LEU A 1 163 ? 25.350 6.026 -2.343 1.00 71.31 163 LEU A CA 1
ATOM 1256 C C . LEU A 1 163 ? 24.834 7.055 -1.327 1.00 71.31 163 LEU A C 1
ATOM 1258 O O . LEU A 1 163 ? 23.624 7.221 -1.177 1.00 71.31 163 LEU A O 1
ATOM 1262 N N . ARG A 1 164 ? 25.733 7.780 -0.650 1.00 70.19 164 ARG A N 1
ATOM 1263 C CA . ARG A 1 164 ? 25.354 8.828 0.309 1.00 70.19 164 ARG A CA 1
ATOM 1264 C C . ARG A 1 164 ? 24.560 9.956 -0.351 1.00 70.19 164 ARG A C 1
ATOM 1266 O O . ARG A 1 164 ? 23.642 10.466 0.285 1.00 70.19 164 ARG A O 1
ATOM 1273 N N . TRP A 1 165 ? 24.892 10.338 -1.584 1.00 67.81 165 TRP A N 1
ATOM 1274 C CA . TRP A 1 165 ? 24.130 11.340 -2.336 1.00 67.81 165 TRP A CA 1
ATOM 1275 C C . TRP A 1 165 ? 22.754 10.835 -2.751 1.00 67.81 165 TRP A C 1
ATOM 1277 O O . TRP A 1 165 ? 21.768 11.544 -2.554 1.00 67.81 165 TRP A O 1
ATOM 1287 N N . GLN A 1 166 ? 22.658 9.589 -3.219 1.00 68.12 166 GLN A N 1
ATOM 1288 C CA . GLN A 1 166 ? 21.373 9.000 -3.590 1.00 68.12 166 GLN A CA 1
ATOM 1289 C C . GLN A 1 166 ? 20.421 8.881 -2.388 1.00 68.12 166 GLN A C 1
ATOM 1291 O O . GLN A 1 166 ? 19.226 9.154 -2.502 1.00 68.12 166 GLN A O 1
ATOM 1296 N N . PHE A 1 167 ? 20.959 8.517 -1.221 1.00 64.12 167 PHE A N 1
ATOM 1297 C CA . PHE A 1 167 ? 20.226 8.445 0.045 1.00 64.12 167 PHE A CA 1
ATOM 1298 C C . PHE A 1 167 ? 20.275 9.747 0.853 1.00 64.12 167 PHE A C 1
ATOM 1300 O O . PHE A 1 167 ? 19.902 9.747 2.030 1.00 64.12 167 PHE A O 1
ATOM 1307 N N . HIS A 1 168 ? 20.733 10.860 0.267 1.00 62.12 168 HIS A N 1
ATOM 1308 C CA . HIS A 1 168 ? 20.789 12.116 0.997 1.00 62.12 168 HIS A CA 1
ATOM 1309 C C . HIS A 1 168 ? 19.386 12.484 1.486 1.00 62.12 168 HIS A C 1
ATOM 1311 O O . HIS A 1 168 ? 18.387 12.252 0.798 1.00 62.12 168 HIS A O 1
ATOM 1317 N N . ALA A 1 169 ? 19.312 13.047 2.695 1.00 47.53 169 ALA A N 1
ATOM 1318 C CA . ALA A 1 169 ? 18.053 13.276 3.389 1.00 47.53 169 ALA A CA 1
ATOM 1319 C C . ALA A 1 169 ? 17.051 14.054 2.527 1.00 47.53 169 ALA A C 1
ATOM 1321 O O . ALA A 1 169 ? 15.873 13.754 2.608 1.00 47.53 169 ALA A O 1
ATOM 1322 N N . GLY A 1 170 ? 17.498 14.965 1.652 1.00 48.00 170 GLY A N 1
ATOM 1323 C CA . GLY A 1 170 ? 16.638 15.686 0.704 1.00 48.00 170 GLY A CA 1
ATOM 1324 C C . GLY A 1 170 ? 15.881 14.796 -0.295 1.00 48.00 170 GLY A C 1
ATOM 1325 O O . GLY A 1 170 ? 14.702 15.036 -0.527 1.00 48.00 170 GLY A O 1
ATOM 1326 N N . SER A 1 171 ? 16.501 13.732 -0.814 1.00 57.41 171 SER A N 1
ATOM 1327 C CA . SER A 1 171 ? 15.897 12.797 -1.785 1.00 57.41 171 SER A CA 1
ATOM 1328 C C . SER A 1 171 ? 14.874 11.867 -1.122 1.00 57.41 171 SER A C 1
ATOM 1330 O O . SER A 1 171 ? 13.730 11.752 -1.564 1.00 57.41 171 SER A O 1
ATOM 1332 N N . ILE A 1 172 ? 15.237 11.275 0.023 1.00 58.9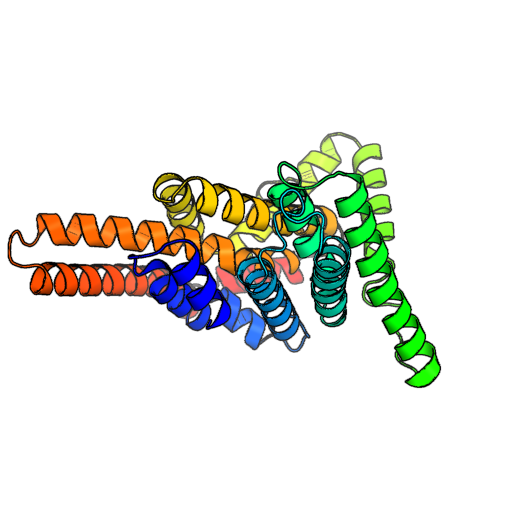7 172 ILE A N 1
ATOM 1333 C CA . ILE A 1 172 ? 14.328 10.426 0.813 1.00 58.97 172 ILE A CA 1
ATOM 1334 C C . ILE A 1 172 ? 13.198 11.264 1.423 1.00 58.97 172 ILE A C 1
ATOM 1336 O O . ILE A 1 172 ? 12.047 10.832 1.453 1.00 58.97 172 ILE A O 1
ATOM 1340 N N . ARG A 1 173 ? 13.504 12.484 1.881 1.00 60.59 173 ARG A N 1
ATOM 1341 C CA . ARG A 1 173 ? 12.507 13.460 2.328 1.00 60.59 173 ARG A CA 1
ATOM 1342 C C . ARG A 1 173 ? 11.571 13.805 1.180 1.00 60.59 173 ARG A C 1
ATOM 1344 O O . ARG A 1 173 ? 10.377 13.714 1.391 1.00 60.59 173 ARG A O 1
ATOM 1351 N N . GLY A 1 174 ? 12.063 14.112 -0.019 1.00 58.78 174 GLY A N 1
ATOM 1352 C CA . GLY A 1 174 ? 11.215 14.354 -1.193 1.00 58.78 174 GLY A CA 1
ATOM 1353 C C . GLY A 1 174 ? 10.291 13.171 -1.508 1.00 58.78 174 GLY A C 1
ATOM 1354 O O . GLY A 1 174 ? 9.095 13.359 -1.712 1.00 58.78 174 GLY A O 1
ATOM 1355 N N . LEU A 1 175 ? 10.813 11.941 -1.432 1.00 61.34 175 LEU A N 1
ATOM 1356 C CA . LEU A 1 175 ? 10.061 10.695 -1.626 1.00 61.34 175 LEU A CA 1
ATOM 1357 C C . LEU A 1 175 ? 8.953 10.489 -0.583 1.00 61.34 175 LEU A C 1
ATOM 1359 O O . LEU A 1 175 ? 7.828 10.133 -0.932 1.00 61.34 175 LEU A O 1
ATOM 1363 N N . LEU A 1 176 ? 9.268 10.680 0.698 1.00 64.44 176 LEU A N 1
ATOM 1364 C CA . LEU A 1 176 ? 8.349 10.402 1.804 1.00 64.44 176 LEU A CA 1
ATOM 1365 C C . LEU A 1 176 ? 7.384 11.562 2.059 1.00 64.44 176 LEU A C 1
ATOM 1367 O O . LEU A 1 176 ? 6.199 11.330 2.290 1.00 64.44 176 LEU A O 1
ATOM 1371 N N . VAL A 1 177 ? 7.883 12.794 2.008 1.00 63.03 177 VAL A N 1
ATOM 1372 C CA . VAL A 1 177 ? 7.139 14.023 2.305 1.00 63.03 177 VAL A CA 1
ATOM 1373 C C . VAL A 1 177 ? 6.301 14.445 1.111 1.00 63.03 177 VAL A C 1
ATOM 1375 O O . VAL A 1 177 ? 5.144 14.782 1.313 1.00 63.03 177 VAL A O 1
ATOM 1378 N N . GLY A 1 178 ? 6.816 14.323 -0.119 1.00 57.66 178 GLY A N 1
ATOM 1379 C CA . GLY A 1 178 ? 6.061 14.632 -1.339 1.00 57.66 178 GLY A CA 1
ATOM 1380 C C . GLY A 1 178 ? 4.866 13.702 -1.581 1.00 57.66 178 GLY A C 1
ATOM 1381 O O . GLY A 1 178 ? 3.907 14.086 -2.245 1.00 57.66 178 GLY A O 1
ATOM 1382 N N . ALA A 1 179 ? 4.882 12.488 -1.015 1.00 60.44 179 ALA A N 1
ATOM 1383 C CA . ALA A 1 179 ? 3.734 11.581 -1.038 1.00 60.44 179 ALA A CA 1
ATOM 1384 C C . ALA A 1 179 ? 2.796 11.769 0.167 1.00 60.44 179 ALA A C 1
ATOM 1386 O O . ALA A 1 179 ? 1.578 11.638 0.027 1.00 60.44 179 ALA A O 1
ATOM 1387 N N . PHE A 1 180 ? 3.345 12.090 1.343 1.00 68.06 180 PHE A N 1
ATOM 1388 C CA . PHE A 1 180 ? 2.591 12.268 2.581 1.00 68.06 180 PHE A CA 1
ATOM 1389 C C . PHE A 1 180 ? 3.203 13.373 3.438 1.00 68.06 180 PHE A C 1
ATOM 1391 O O . PHE A 1 180 ? 4.326 13.245 3.925 1.00 68.06 180 PHE A O 1
ATOM 1398 N N . TYR A 1 181 ? 2.430 14.418 3.724 1.00 67.88 181 TYR A N 1
ATOM 1399 C CA . TYR A 1 181 ? 2.847 15.441 4.681 1.00 67.88 181 TYR A CA 1
ATOM 1400 C C . TYR A 1 181 ? 3.189 14.836 6.059 1.00 67.88 181 TYR A C 1
ATOM 1402 O O . TYR A 1 181 ? 2.553 13.872 6.496 1.00 67.88 181 TYR A O 1
ATOM 1410 N N . TYR A 1 182 ? 4.178 15.405 6.758 1.00 68.31 182 TYR A N 1
ATOM 1411 C CA . TYR A 1 182 ? 4.752 14.862 8.004 1.00 68.31 182 TYR A CA 1
ATOM 1412 C C . TYR A 1 182 ? 3.748 14.348 9.052 1.00 68.31 182 TYR A C 1
ATOM 1414 O O . TYR A 1 182 ? 3.987 13.270 9.610 1.00 68.31 182 TYR A O 1
ATOM 1422 N N . PRO A 1 183 ? 2.621 15.035 9.325 1.00 74.75 183 PRO A N 1
ATOM 1423 C CA . PRO A 1 183 ? 1.644 14.570 10.305 1.00 74.75 183 PRO A CA 1
ATOM 1424 C C . PRO A 1 183 ? 1.076 13.180 9.990 1.00 74.75 183 PRO A C 1
ATOM 1426 O O . PRO A 1 183 ? 0.800 12.406 10.906 1.00 74.75 183 PRO A O 1
ATOM 1429 N N . TRP A 1 184 ? 0.958 12.815 8.710 1.00 79.56 184 TRP A N 1
ATOM 1430 C CA . TRP A 1 184 ? 0.464 11.500 8.303 1.00 79.56 184 TRP A CA 1
ATOM 1431 C C . TRP A 1 184 ? 1.432 10.377 8.668 1.00 79.56 184 TRP A C 1
ATOM 1433 O O . TRP A 1 184 ? 0.989 9.319 9.109 1.00 79.56 184 TRP A O 1
ATOM 1443 N N . TRP A 1 185 ? 2.742 10.609 8.550 1.00 82.31 185 TRP A N 1
ATOM 1444 C CA . TRP A 1 185 ? 3.753 9.639 8.972 1.00 82.31 185 TRP A CA 1
ATOM 1445 C C . TRP A 1 185 ? 3.774 9.462 10.486 1.00 82.31 185 TRP A C 1
ATOM 1447 O O . TRP A 1 185 ? 3.835 8.332 10.962 1.00 82.31 185 TRP A O 1
ATOM 1457 N N . ILE A 1 186 ? 3.656 10.555 11.243 1.00 86.31 186 ILE A N 1
ATOM 1458 C CA . ILE A 1 186 ? 3.579 10.500 12.709 1.00 86.31 186 ILE A CA 1
ATOM 1459 C C . ILE A 1 186 ? 2.360 9.675 13.139 1.00 86.31 186 ILE A C 1
ATOM 1461 O O . ILE A 1 186 ? 2.481 8.752 13.945 1.00 86.31 186 ILE A O 1
ATOM 1465 N N . LEU A 1 187 ? 1.192 9.946 12.551 1.00 89.38 187 LEU A N 1
ATOM 1466 C CA . LEU A 1 187 ? -0.024 9.186 12.834 1.00 89.38 187 LEU A CA 1
ATOM 1467 C C . LEU A 1 187 ? 0.086 7.731 12.385 1.00 89.38 187 LEU A C 1
ATOM 1469 O O . LEU A 1 187 ? -0.363 6.848 13.108 1.00 89.38 187 LEU A O 1
ATOM 1473 N N . ALA A 1 188 ? 0.704 7.448 11.239 1.00 90.69 188 ALA A N 1
ATOM 1474 C CA . ALA A 1 188 ? 0.935 6.077 10.804 1.00 90.69 188 ALA A CA 1
ATOM 1475 C C . ALA A 1 188 ? 1.857 5.322 11.774 1.00 90.69 188 ALA A C 1
ATOM 1477 O O . ALA A 1 188 ? 1.570 4.172 12.097 1.00 90.69 188 ALA A O 1
ATOM 1478 N N . ILE A 1 189 ? 2.904 5.969 12.303 1.00 93.25 189 ILE A N 1
ATOM 1479 C CA . ILE A 1 189 ? 3.790 5.393 13.326 1.00 93.25 189 ILE A CA 1
ATOM 1480 C C . ILE A 1 189 ? 3.006 5.063 14.595 1.00 93.25 189 ILE A C 1
ATOM 1482 O O . ILE A 1 189 ? 3.076 3.935 15.075 1.00 93.25 189 ILE A O 1
ATOM 1486 N N . ILE A 1 190 ? 2.197 5.994 15.106 1.00 94.25 190 ILE A N 1
ATOM 1487 C CA . ILE A 1 190 ? 1.306 5.724 16.249 1.00 94.25 190 ILE A CA 1
ATOM 1488 C C . ILE A 1 190 ? 0.351 4.567 15.912 1.00 94.25 190 ILE A C 1
ATOM 1490 O O . ILE A 1 190 ? 0.137 3.660 16.714 1.00 94.25 190 ILE A O 1
ATOM 1494 N N . GLY A 1 191 ? -0.164 4.556 14.685 1.00 94.69 191 GLY A N 1
ATOM 1495 C CA . GLY A 1 191 ? -1.051 3.539 14.140 1.00 94.69 191 GLY A CA 1
ATOM 1496 C C . GLY A 1 191 ? -0.455 2.138 14.131 1.00 94.69 191 GLY A C 1
ATOM 1497 O O . GLY A 1 191 ? -1.176 1.175 14.383 1.00 94.69 191 GLY A O 1
ATOM 1498 N N . ILE A 1 192 ? 0.853 2.005 13.893 1.00 95.62 192 ILE A N 1
ATOM 1499 C CA . ILE A 1 192 ? 1.577 0.726 13.967 1.00 95.62 192 ILE A CA 1
ATOM 1500 C C . ILE A 1 192 ? 1.448 0.129 15.370 1.00 95.62 192 ILE A C 1
ATOM 1502 O O . ILE A 1 192 ? 1.219 -1.074 15.498 1.00 95.62 192 ILE A O 1
ATOM 1506 N N . PHE A 1 193 ? 1.559 0.956 16.410 1.00 94.88 193 PHE A N 1
ATOM 1507 C CA . PHE A 1 193 ? 1.431 0.517 17.800 1.00 94.88 193 PHE A CA 1
ATOM 1508 C C . PHE A 1 193 ? -0.028 0.317 18.225 1.00 94.88 193 PHE A C 1
ATOM 1510 O O . PHE A 1 193 ? -0.310 -0.583 19.010 1.00 94.88 193 PHE A O 1
ATOM 1517 N N . ALA A 1 194 ? -0.954 1.101 17.671 1.00 91.88 194 ALA A N 1
ATOM 1518 C CA . ALA A 1 194 ? -2.387 0.996 17.949 1.00 91.88 194 ALA A CA 1
ATOM 1519 C C . ALA A 1 194 ? -3.080 -0.181 17.229 1.00 91.88 194 ALA A C 1
ATOM 1521 O O . ALA A 1 194 ? -4.211 -0.536 17.557 1.00 91.88 194 ALA A O 1
ATOM 1522 N N . SER A 1 195 ? -2.438 -0.772 16.218 1.00 95.12 195 SER A N 1
ATOM 1523 C CA . SER A 1 195 ? -3.062 -1.772 15.346 1.00 95.12 195 SER A CA 1
ATOM 1524 C C . SER A 1 195 ? -2.856 -3.214 15.820 1.00 95.12 195 SER A C 1
ATOM 1526 O O . SER A 1 195 ? -1.769 -3.569 16.285 1.00 95.12 195 SER A O 1
ATOM 1528 N N . PRO A 1 196 ? -3.838 -4.112 15.592 1.00 94.00 196 PRO A N 1
ATOM 1529 C CA . PRO A 1 196 ? -3.652 -5.543 15.797 1.00 94.00 196 PRO A CA 1
ATOM 1530 C C . PRO A 1 196 ? -2.469 -6.076 14.984 1.00 94.00 196 PRO A C 1
ATOM 1532 O O . PRO A 1 196 ? -2.292 -5.710 13.819 1.00 94.00 196 PRO A O 1
ATOM 1535 N N . ARG A 1 197 ? -1.701 -7.010 15.561 1.00 92.12 197 ARG A N 1
ATOM 1536 C CA . ARG A 1 197 ? -0.466 -7.551 14.961 1.00 92.12 197 ARG A CA 1
ATOM 1537 C C . ARG A 1 197 ? -0.636 -7.975 13.501 1.00 92.12 197 ARG A C 1
ATOM 1539 O O . ARG A 1 197 ? 0.163 -7.590 12.660 1.00 92.12 197 ARG A O 1
ATOM 1546 N N . ARG A 1 198 ? -1.700 -8.713 13.170 1.00 90.25 198 ARG A N 1
ATOM 1547 C CA . ARG A 1 198 ? -1.938 -9.199 11.797 1.00 90.25 198 ARG A CA 1
ATOM 1548 C C . ARG A 1 198 ? -2.199 -8.067 10.794 1.00 90.25 198 ARG A C 1
ATOM 1550 O O . ARG A 1 198 ? -1.758 -8.165 9.651 1.00 90.25 198 ARG A O 1
ATOM 1557 N N . SER A 1 199 ? -2.913 -7.023 11.203 1.00 93.62 199 SER A N 1
ATOM 1558 C CA . SER A 1 199 ? -3.254 -5.868 10.358 1.00 93.62 199 SER A CA 1
ATOM 1559 C C . SER A 1 199 ? -2.058 -4.931 10.208 1.00 93.62 199 SER A C 1
ATOM 1561 O O . SER A 1 199 ? -1.769 -4.473 9.106 1.00 93.62 199 SER A O 1
ATOM 1563 N N . ARG A 1 200 ? -1.290 -4.759 11.288 1.00 94.50 200 ARG A N 1
ATOM 1564 C CA . ARG A 1 200 ? 0.004 -4.075 11.294 1.00 94.50 200 ARG A CA 1
ATOM 1565 C C . ARG A 1 200 ? 1.006 -4.743 10.356 1.00 94.50 200 ARG A C 1
ATOM 1567 O O . ARG A 1 200 ? 1.539 -4.080 9.479 1.00 94.50 200 ARG A O 1
ATOM 1574 N N . ASP A 1 201 ? 1.239 -6.046 10.505 1.00 93.62 201 ASP A N 1
ATOM 1575 C CA . ASP A 1 201 ? 2.219 -6.778 9.693 1.00 93.62 201 ASP A CA 1
ATOM 1576 C C . ASP A 1 201 ? 1.835 -6.747 8.195 1.00 93.62 201 ASP A C 1
ATOM 1578 O O . ASP A 1 201 ? 2.700 -6.694 7.326 1.00 93.62 201 ASP A O 1
ATOM 1582 N N . TRP A 1 202 ? 0.533 -6.723 7.887 1.00 94.00 202 TRP A N 1
ATOM 1583 C CA . TRP A 1 202 ? 0.020 -6.539 6.525 1.00 94.00 202 TRP A CA 1
ATOM 1584 C C . TRP A 1 202 ? 0.259 -5.129 5.983 1.00 94.00 202 TRP A C 1
ATOM 1586 O O . TRP A 1 202 ? 0.776 -4.980 4.878 1.00 94.00 202 TRP A O 1
ATOM 1596 N N . ALA A 1 203 ? -0.061 -4.098 6.766 1.00 94.25 203 ALA A N 1
ATOM 1597 C CA . ALA A 1 203 ? 0.167 -2.714 6.368 1.00 94.25 203 ALA A CA 1
ATOM 1598 C C . ALA A 1 203 ? 1.665 -2.434 6.171 1.00 94.25 203 ALA A C 1
ATOM 1600 O O . ALA A 1 203 ? 2.048 -1.830 5.174 1.00 94.25 203 ALA A O 1
ATOM 1601 N N . LEU A 1 204 ? 2.525 -2.947 7.056 1.00 94.75 204 LEU A N 1
ATOM 1602 C CA . LEU A 1 204 ? 3.982 -2.855 6.923 1.00 94.75 204 LEU A CA 1
ATOM 1603 C C . LEU A 1 204 ? 4.497 -3.559 5.662 1.00 94.75 204 LEU A C 1
ATOM 1605 O O . LEU A 1 204 ? 5.399 -3.046 5.006 1.00 94.75 204 LEU A O 1
ATOM 1609 N N . ALA A 1 205 ? 3.914 -4.699 5.285 1.00 93.69 205 ALA A N 1
ATOM 1610 C CA . ALA A 1 205 ? 4.271 -5.382 4.046 1.00 93.69 205 ALA A CA 1
ATOM 1611 C C . ALA A 1 205 ? 3.837 -4.612 2.789 1.00 93.69 205 ALA A C 1
ATOM 1613 O O . ALA A 1 205 ? 4.526 -4.672 1.771 1.00 93.69 205 ALA A O 1
ATOM 1614 N N . ILE A 1 206 ? 2.724 -3.872 2.849 1.00 92.44 206 ILE A N 1
ATOM 1615 C CA . ILE A 1 206 ? 2.350 -2.928 1.790 1.00 92.44 206 ILE A CA 1
ATOM 1616 C C . ILE A 1 206 ? 3.362 -1.793 1.730 1.00 92.44 206 ILE A C 1
ATOM 1618 O O . ILE A 1 206 ? 3.931 -1.576 0.668 1.00 92.44 206 ILE A O 1
ATOM 1622 N N . LEU A 1 207 ? 3.651 -1.135 2.859 1.00 91.12 207 LEU A N 1
ATOM 1623 C CA . LEU A 1 207 ? 4.628 -0.044 2.915 1.00 91.12 207 LEU A CA 1
ATOM 1624 C C . LEU A 1 207 ? 5.982 -0.475 2.349 1.00 91.12 207 LEU A C 1
ATOM 1626 O O . LEU A 1 207 ? 6.521 0.196 1.477 1.00 91.12 207 LEU A O 1
ATOM 1630 N N . ALA A 1 208 ? 6.509 -1.620 2.782 1.00 90.31 208 ALA A N 1
ATOM 1631 C CA . ALA A 1 208 ? 7.757 -2.157 2.254 1.00 90.31 208 ALA A CA 1
ATOM 1632 C C . ALA A 1 208 ? 7.638 -2.509 0.762 1.00 90.31 208 ALA A C 1
ATOM 1634 O O . ALA A 1 208 ? 8.498 -2.129 -0.029 1.00 90.31 208 ALA A O 1
ATOM 1635 N N . GLY A 1 209 ? 6.550 -3.173 0.357 1.00 88.12 209 GLY A N 1
ATOM 1636 C CA . GLY A 1 209 ? 6.305 -3.550 -1.035 1.00 88.12 209 GLY A CA 1
ATOM 1637 C C . GLY A 1 209 ? 6.182 -2.362 -1.991 1.00 88.12 209 GLY A C 1
ATOM 1638 O O . GLY A 1 209 ? 6.496 -2.506 -3.166 1.00 88.12 209 GLY A O 1
ATOM 1639 N N . THR A 1 210 ? 5.791 -1.184 -1.504 1.00 86.12 210 THR A N 1
ATOM 1640 C CA . THR A 1 210 ? 5.650 0.038 -2.312 1.00 86.12 210 THR A CA 1
ATOM 1641 C C . THR A 1 210 ? 6.862 0.961 -2.212 1.00 86.12 210 THR A C 1
ATOM 1643 O O . THR A 1 210 ? 7.248 1.575 -3.205 1.00 86.12 210 THR A O 1
ATOM 1646 N N . LEU A 1 211 ? 7.504 1.035 -1.040 1.00 83.81 211 LEU A N 1
ATOM 1647 C CA . LEU A 1 211 ? 8.688 1.868 -0.820 1.00 83.81 211 LEU A CA 1
ATOM 1648 C C . LEU A 1 211 ? 9.952 1.255 -1.431 1.00 83.81 211 LEU A C 1
ATOM 1650 O O . LEU A 1 211 ? 10.785 1.998 -1.937 1.00 83.81 211 LEU A O 1
ATOM 1654 N N . LEU A 1 212 ? 10.098 -0.074 -1.447 1.00 83.00 212 LEU A N 1
ATOM 1655 C CA . LEU A 1 212 ? 11.261 -0.719 -2.068 1.00 83.00 212 LEU A CA 1
ATOM 1656 C C . LEU A 1 212 ? 11.360 -0.413 -3.575 1.00 83.00 212 LEU A C 1
ATOM 1658 O O . LEU A 1 212 ? 12.421 0.042 -4.000 1.00 83.00 212 LEU A O 1
ATOM 1662 N N . PRO A 1 213 ? 10.289 -0.553 -4.386 1.00 77.00 213 PRO A N 1
ATOM 1663 C CA . PRO A 1 213 ? 10.297 -0.086 -5.770 1.00 77.00 213 PRO A CA 1
ATOM 1664 C C . PRO A 1 213 ? 10.515 1.418 -5.877 1.00 77.00 213 PRO A C 1
ATOM 1666 O O . PRO A 1 213 ? 11.279 1.854 -6.726 1.00 77.00 213 PRO A O 1
ATOM 1669 N N . ALA A 1 214 ? 9.876 2.218 -5.020 1.00 76.62 214 ALA A N 1
ATOM 1670 C CA . ALA A 1 214 ? 10.047 3.668 -5.024 1.00 76.62 214 ALA A CA 1
ATOM 1671 C C . ALA A 1 214 ? 11.521 4.075 -4.849 1.00 76.62 214 ALA A C 1
ATOM 1673 O O . ALA A 1 214 ? 12.011 4.926 -5.584 1.00 76.62 214 ALA A O 1
ATOM 1674 N N . ILE A 1 215 ? 12.239 3.418 -3.934 1.00 77.00 215 ILE A N 1
ATOM 1675 C CA . ILE A 1 215 ? 13.679 3.600 -3.735 1.00 77.00 215 ILE A CA 1
ATOM 1676 C C . ILE A 1 215 ? 14.447 3.076 -4.949 1.00 77.00 215 ILE A C 1
ATOM 1678 O O . ILE A 1 215 ? 15.274 3.803 -5.493 1.00 77.00 215 ILE A O 1
ATOM 1682 N N . ALA A 1 216 ? 14.147 1.863 -5.421 1.00 75.69 216 ALA A N 1
ATOM 1683 C CA . ALA A 1 216 ? 14.828 1.257 -6.566 1.00 75.69 216 ALA A CA 1
ATOM 1684 C C . ALA A 1 216 ? 14.719 2.111 -7.842 1.00 75.69 216 ALA A C 1
ATOM 1686 O O . ALA A 1 216 ? 15.659 2.182 -8.625 1.00 75.69 216 ALA A O 1
ATOM 1687 N N . PHE A 1 217 ? 13.604 2.809 -8.029 1.00 73.50 217 PHE A N 1
ATOM 1688 C CA . PHE A 1 217 ? 13.362 3.676 -9.177 1.00 73.50 217 PHE A CA 1
ATOM 1689 C C . PHE A 1 217 ? 13.753 5.142 -8.939 1.00 73.50 217 PHE A C 1
ATOM 1691 O O . PHE A 1 217 ? 13.779 5.916 -9.894 1.00 73.50 217 PHE A O 1
ATOM 1698 N N . SER A 1 218 ? 14.112 5.531 -7.711 1.00 71.69 218 SER A N 1
ATOM 1699 C CA . SER A 1 218 ? 14.476 6.916 -7.369 1.00 71.69 218 SER A CA 1
ATOM 1700 C C . SER A 1 218 ? 15.630 7.522 -8.186 1.00 71.69 218 SER A C 1
ATOM 1702 O O . SER A 1 218 ? 15.562 8.719 -8.456 1.00 71.69 218 SER A O 1
ATOM 1704 N N . PRO A 1 219 ? 16.651 6.770 -8.660 1.00 69.38 219 PRO A N 1
ATOM 1705 C CA . PRO A 1 219 ? 17.692 7.355 -9.512 1.00 69.38 219 PRO A CA 1
ATOM 1706 C C . PRO A 1 219 ? 17.201 7.712 -10.923 1.00 69.38 219 PRO A C 1
ATOM 1708 O O . PRO A 1 219 ? 17.804 8.533 -11.604 1.00 69.38 219 PRO A O 1
ATOM 1711 N N . GLN A 1 220 ? 16.128 7.064 -11.386 1.00 66.69 220 GLN A N 1
ATOM 1712 C CA . GLN A 1 220 ? 15.539 7.288 -12.710 1.00 66.69 220 GLN A CA 1
ATOM 1713 C C . GLN A 1 220 ? 14.387 8.288 -12.673 1.00 66.69 220 GLN A C 1
ATOM 1715 O O . GLN A 1 220 ? 14.187 9.047 -13.617 1.00 66.69 220 GLN A O 1
ATOM 1720 N N . PHE A 1 221 ? 13.615 8.278 -11.587 1.00 61.66 221 PHE A N 1
ATOM 1721 C CA . PHE A 1 221 ? 12.424 9.095 -11.422 1.00 61.66 221 PHE A CA 1
ATOM 1722 C C . PHE A 1 221 ? 12.596 9.991 -10.204 1.00 61.66 221 PHE A C 1
ATOM 1724 O O . PHE A 1 221 ? 12.490 9.532 -9.068 1.00 61.66 221 PHE A O 1
ATOM 1731 N N . ARG A 1 222 ? 12.799 11.289 -10.457 1.00 51.41 222 ARG A N 1
ATOM 1732 C CA . ARG A 1 222 ? 12.951 12.324 -9.418 1.00 51.41 222 ARG A CA 1
ATOM 1733 C C . ARG A 1 222 ? 11.759 12.403 -8.459 1.00 51.41 222 ARG A C 1
ATOM 1735 O O . ARG A 1 222 ? 11.915 12.802 -7.313 1.00 51.41 222 ARG A O 1
ATOM 1742 N N . LEU A 1 223 ? 10.580 11.965 -8.908 1.00 53.59 223 LEU A N 1
ATOM 1743 C CA . LEU A 1 223 ? 9.404 11.780 -8.067 1.00 53.59 223 LEU A CA 1
ATOM 1744 C C . LEU A 1 223 ? 8.985 10.307 -8.079 1.00 53.59 223 LEU A C 1
ATOM 1746 O O . LEU A 1 223 ? 8.607 9.773 -9.129 1.00 53.59 223 LEU A O 1
ATOM 1750 N N . PRO A 1 224 ? 9.003 9.629 -6.928 1.00 56.38 224 PRO A N 1
ATOM 1751 C CA . PRO A 1 224 ? 8.733 8.210 -6.851 1.00 56.38 224 PRO A CA 1
ATOM 1752 C C . PRO A 1 224 ? 7.225 8.003 -6.815 1.00 56.38 224 PRO A C 1
ATOM 1754 O O . PRO A 1 224 ? 6.611 7.800 -5.772 1.00 56.38 224 PRO A O 1
ATOM 1757 N N . ARG A 1 225 ? 6.609 8.012 -7.995 1.00 63.06 225 ARG A N 1
ATOM 1758 C CA . ARG A 1 225 ? 5.165 7.790 -8.169 1.00 63.06 225 ARG A CA 1
ATOM 1759 C C . ARG A 1 225 ? 4.701 6.432 -7.620 1.00 63.06 225 ARG A C 1
ATOM 1761 O O . ARG A 1 225 ? 3.535 6.257 -7.290 1.00 63.06 225 ARG A O 1
ATOM 1768 N N . ALA A 1 226 ? 5.621 5.478 -7.467 1.00 65.56 226 ALA A N 1
ATOM 1769 C CA . ALA A 1 226 ? 5.364 4.205 -6.799 1.00 65.56 226 ALA A CA 1
ATOM 1770 C C . ALA A 1 226 ? 5.138 4.344 -5.278 1.00 65.56 226 ALA A C 1
ATOM 1772 O O . ALA A 1 226 ? 4.436 3.519 -4.694 1.00 65.56 226 ALA A O 1
ATOM 1773 N N . ALA A 1 227 ? 5.669 5.394 -4.635 1.00 70.75 227 ALA A N 1
ATOM 1774 C CA . ALA A 1 227 ? 5.463 5.652 -3.210 1.00 70.75 227 ALA A CA 1
ATOM 1775 C C . ALA A 1 227 ? 3.987 5.922 -2.890 1.00 70.75 227 ALA A C 1
ATOM 1777 O O . ALA A 1 227 ? 3.516 5.571 -1.814 1.00 70.75 227 ALA A O 1
ATOM 1778 N N . TYR A 1 228 ? 3.220 6.449 -3.844 1.00 73.56 228 TYR A N 1
ATOM 1779 C CA . TYR A 1 228 ? 1.789 6.660 -3.667 1.00 73.56 228 TYR A CA 1
ATOM 1780 C C . TYR A 1 228 ? 0.984 5.360 -3.510 1.00 73.56 228 TYR A C 1
ATOM 1782 O O . TYR A 1 228 ? -0.078 5.356 -2.891 1.00 73.56 228 TYR A O 1
ATOM 1790 N N . PHE A 1 229 ? 1.482 4.213 -3.982 1.00 79.19 229 PHE A N 1
ATOM 1791 C CA . PHE A 1 229 ? 0.825 2.936 -3.684 1.00 79.19 229 PHE A CA 1
ATOM 1792 C C . PHE A 1 229 ? 0.808 2.629 -2.175 1.00 79.19 229 PHE A C 1
ATOM 1794 O O . PHE A 1 229 ? 0.005 1.812 -1.732 1.00 79.19 229 PHE A O 1
ATOM 1801 N N . ALA A 1 230 ? 1.617 3.323 -1.366 1.00 84.75 230 ALA A N 1
ATOM 1802 C CA . ALA A 1 230 ? 1.590 3.232 0.088 1.00 84.75 230 ALA A CA 1
ATOM 1803 C C . ALA A 1 230 ? 0.326 3.848 0.727 1.00 84.75 230 ALA A C 1
ATOM 1805 O O . ALA A 1 230 ? 0.049 3.542 1.890 1.00 84.75 230 ALA A O 1
ATOM 1806 N N . PHE A 1 231 ? -0.461 4.677 0.010 1.00 80.31 231 PHE A N 1
ATOM 1807 C CA . PHE A 1 231 ? -1.621 5.401 0.571 1.00 80.31 231 PHE A CA 1
ATOM 1808 C C . PHE A 1 231 ? -2.577 4.538 1.399 1.00 80.31 231 PHE A C 1
ATOM 1810 O O . PHE A 1 231 ? -2.940 4.967 2.494 1.00 80.31 231 PHE A O 1
ATOM 1817 N N . PRO A 1 232 ? -2.978 3.328 0.964 1.00 86.00 232 PRO A N 1
ATOM 1818 C CA . PRO A 1 232 ? -3.916 2.512 1.717 1.00 86.00 232 PRO A CA 1
ATOM 1819 C C . PRO A 1 232 ? -3.332 2.140 3.076 1.00 86.00 232 PRO A C 1
ATOM 1821 O O . PRO A 1 232 ? -4.017 2.253 4.083 1.00 86.00 232 PRO A O 1
ATOM 1824 N N . ALA A 1 233 ? -2.057 1.750 3.126 1.00 91.06 233 ALA A N 1
ATOM 1825 C CA . ALA A 1 233 ? -1.411 1.344 4.365 1.00 91.06 233 ALA A CA 1
ATOM 1826 C C . ALA A 1 233 ? -1.161 2.529 5.302 1.00 91.06 233 ALA A C 1
ATOM 1828 O O . ALA A 1 233 ? -1.508 2.440 6.479 1.00 91.06 233 ALA A O 1
ATOM 1829 N N . VAL A 1 234 ? -0.620 3.644 4.791 1.00 90.06 234 VAL A N 1
ATOM 1830 C CA . VAL A 1 234 ? -0.379 4.850 5.603 1.00 90.06 234 VAL A CA 1
ATOM 1831 C C . VAL A 1 234 ? -1.690 5.370 6.183 1.00 90.06 234 VAL A C 1
ATOM 1833 O O . VAL A 1 234 ? -1.770 5.601 7.386 1.00 90.06 234 VAL A O 1
ATOM 1836 N N . TYR A 1 235 ? -2.736 5.509 5.365 1.00 89.62 235 TYR A N 1
ATOM 1837 C CA . TYR A 1 235 ? -4.006 6.065 5.825 1.00 89.62 235 TYR A CA 1
ATOM 1838 C C . TYR A 1 235 ? -4.805 5.117 6.712 1.00 89.62 235 TYR A C 1
ATOM 1840 O O . TYR A 1 235 ? -5.468 5.591 7.629 1.00 89.62 235 TYR A O 1
ATOM 1848 N N . LEU A 1 236 ? -4.716 3.798 6.522 1.00 94.56 236 LEU A N 1
ATOM 1849 C CA . LEU A 1 236 ? -5.315 2.844 7.460 1.00 94.56 236 LEU A CA 1
ATOM 1850 C C . LEU A 1 236 ? -4.606 2.862 8.819 1.00 94.56 236 LEU A C 1
ATOM 1852 O O . LEU A 1 236 ? -5.273 2.882 9.851 1.00 94.56 236 LEU A O 1
ATOM 1856 N N . LEU A 1 237 ? -3.271 2.924 8.842 1.00 95.75 237 LEU A N 1
ATOM 1857 C CA . LEU A 1 237 ? -2.513 3.055 10.090 1.00 95.75 237 LEU A CA 1
ATOM 1858 C C . LEU A 1 237 ? -2.808 4.395 10.775 1.00 95.75 237 LEU A C 1
ATOM 1860 O O . LEU A 1 237 ? -3.152 4.421 11.955 1.00 95.75 237 LEU A O 1
ATOM 1864 N N . ALA A 1 238 ? -2.760 5.500 10.034 1.00 91.88 238 ALA A N 1
ATOM 1865 C CA . ALA A 1 238 ? -3.116 6.811 10.561 1.00 91.88 238 ALA A CA 1
ATOM 1866 C C . ALA A 1 238 ? -4.571 6.844 11.061 1.00 91.88 238 ALA A C 1
ATOM 1868 O O . ALA A 1 238 ? -4.831 7.355 12.146 1.00 91.88 238 ALA A O 1
ATOM 1869 N N . GLY A 1 239 ? -5.509 6.218 10.347 1.00 92.44 239 GLY A N 1
ATOM 1870 C CA . GLY A 1 239 ? -6.898 6.083 10.779 1.00 92.44 239 GLY A CA 1
ATOM 1871 C C . GLY A 1 239 ? -7.056 5.269 12.065 1.00 92.44 239 GLY A C 1
ATOM 1872 O O . GLY A 1 239 ? -7.899 5.597 12.898 1.00 92.44 239 GLY A O 1
ATOM 1873 N N . ALA A 1 240 ? -6.225 4.245 12.283 1.00 95.06 240 ALA A N 1
ATOM 1874 C CA . ALA A 1 240 ? -6.176 3.519 13.552 1.00 95.06 240 ALA A CA 1
ATOM 1875 C C . ALA A 1 240 ? -5.681 4.411 14.706 1.00 95.06 240 ALA A C 1
ATOM 1877 O O . ALA A 1 240 ? -6.261 4.374 15.792 1.00 95.06 240 ALA A O 1
ATOM 1878 N N . ALA A 1 241 ? -4.676 5.261 14.467 1.00 93.94 241 ALA A N 1
ATOM 1879 C CA . ALA A 1 241 ? -4.214 6.237 15.456 1.00 93.94 241 ALA A CA 1
ATOM 1880 C C . ALA A 1 241 ? -5.282 7.288 15.780 1.00 93.94 241 ALA A C 1
ATOM 1882 O O . ALA A 1 241 ? -5.559 7.536 16.952 1.00 93.94 241 ALA A O 1
ATOM 1883 N N . VAL A 1 242 ? -5.919 7.870 14.759 1.00 91.06 242 VAL A N 1
ATOM 1884 C CA . VAL A 1 242 ? -6.994 8.859 14.935 1.00 91.06 242 VAL A CA 1
ATOM 1885 C C . VAL A 1 242 ? -8.160 8.251 15.708 1.00 91.06 242 VAL A C 1
ATOM 1887 O O . VAL A 1 242 ? -8.654 8.873 16.647 1.00 91.06 242 VAL A O 1
ATOM 1890 N N . TYR A 1 243 ? -8.566 7.021 15.379 1.00 92.19 243 TYR A N 1
ATOM 1891 C CA . TYR A 1 243 ? -9.593 6.304 16.132 1.00 92.19 243 TYR A CA 1
ATOM 1892 C C . TYR A 1 243 ? -9.201 6.145 17.607 1.00 92.19 243 TYR A C 1
ATOM 1894 O O . TYR A 1 243 ? -9.970 6.531 18.484 1.00 92.19 243 TYR A O 1
ATOM 1902 N N . MET A 1 244 ? -7.992 5.648 17.891 1.00 92.12 244 MET A N 1
ATOM 1903 C CA . MET A 1 244 ? -7.493 5.480 19.260 1.00 92.12 244 MET A CA 1
ATOM 1904 C C . MET A 1 244 ? -7.507 6.801 20.042 1.00 92.12 244 MET A C 1
ATOM 1906 O O . MET A 1 244 ? -8.069 6.857 21.135 1.00 92.12 244 MET A O 1
ATOM 1910 N N . ILE A 1 245 ? -6.945 7.872 19.472 1.00 89.25 245 ILE A N 1
ATOM 1911 C CA . ILE A 1 245 ? -6.907 9.207 20.088 1.00 89.25 245 ILE A CA 1
ATOM 1912 C C . ILE A 1 245 ? -8.329 9.708 20.362 1.00 89.25 245 ILE A C 1
ATOM 1914 O O . ILE A 1 245 ? -8.616 10.205 21.449 1.00 89.25 245 ILE A O 1
ATOM 1918 N N . SER A 1 246 ? -9.243 9.518 19.411 1.00 86.19 246 SER A N 1
ATOM 1919 C CA . SER A 1 246 ? -10.640 9.939 19.545 1.00 86.19 246 SER A CA 1
ATOM 1920 C C . SER A 1 246 ? -11.354 9.208 20.681 1.00 86.19 246 SER A C 1
ATOM 1922 O O . SER A 1 246 ? -12.080 9.834 21.449 1.00 86.19 246 SER A O 1
ATOM 1924 N N . GLN A 1 247 ? -11.110 7.904 20.845 1.00 87.00 247 GLN A N 1
ATOM 1925 C CA . GLN A 1 247 ? -11.657 7.134 21.965 1.00 87.00 247 GLN A CA 1
ATOM 1926 C C . GLN A 1 247 ? -11.041 7.558 23.309 1.00 87.00 247 GLN A C 1
ATOM 1928 O O . GLN A 1 247 ? -11.752 7.670 24.310 1.00 87.00 247 GLN A O 1
ATOM 1933 N N . MET A 1 248 ? -9.739 7.863 23.345 1.00 86.81 248 MET A N 1
ATOM 1934 C CA . MET A 1 248 ? -9.077 8.405 24.542 1.00 86.81 248 MET A CA 1
ATOM 1935 C C . MET A 1 248 ? -9.645 9.769 24.957 1.00 86.81 248 MET A C 1
ATOM 1937 O O . MET A 1 248 ? -9.823 10.027 26.144 1.00 86.81 248 MET A O 1
ATOM 1941 N N . ILE A 1 249 ? -9.953 10.642 23.998 1.00 84.75 249 ILE A N 1
ATOM 1942 C CA . ILE A 1 249 ? -10.597 11.932 24.273 1.00 84.75 249 ILE A CA 1
ATOM 1943 C C . ILE A 1 249 ? -12.034 11.709 24.751 1.00 84.75 249 ILE A C 1
ATOM 1945 O O . ILE A 1 249 ? -12.416 12.231 25.795 1.00 84.75 249 ILE A O 1
ATOM 1949 N N . ALA A 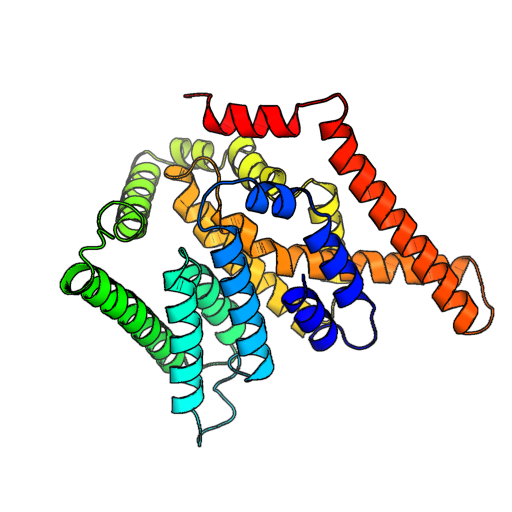1 250 ? -12.817 10.889 24.044 1.00 84.00 250 ALA A N 1
ATOM 1950 C CA . ALA A 1 250 ? -14.214 10.623 24.383 1.00 84.00 250 ALA A CA 1
ATOM 1951 C C . ALA A 1 250 ? -14.376 10.077 25.810 1.00 84.00 250 ALA A C 1
ATOM 1953 O O . ALA A 1 250 ? -15.234 10.543 26.557 1.00 84.00 250 ALA A O 1
ATOM 1954 N N . THR A 1 251 ? -13.513 9.139 26.207 1.00 82.75 251 THR A N 1
ATOM 1955 C CA . THR A 1 251 ? -13.501 8.559 27.562 1.00 82.75 251 THR A CA 1
ATOM 1956 C C . THR A 1 251 ? -13.121 9.555 28.654 1.00 82.75 251 THR A C 1
ATOM 1958 O O . THR A 1 251 ? -13.587 9.413 29.781 1.00 82.75 251 THR A O 1
ATOM 1961 N N . ARG A 1 252 ? -12.314 10.576 28.340 1.00 83.12 252 ARG A N 1
ATOM 1962 C CA . ARG A 1 252 ? -11.993 11.666 29.276 1.00 83.12 252 ARG A CA 1
ATOM 1963 C C . ARG A 1 252 ? -13.101 12.710 29.373 1.00 83.12 252 ARG A C 1
ATOM 1965 O O . ARG A 1 252 ? -13.308 13.269 30.442 1.00 83.12 252 ARG A O 1
ATOM 1972 N N . VAL A 1 253 ? -13.787 12.986 28.266 1.00 77.12 253 VAL A N 1
ATOM 1973 C CA . VAL A 1 253 ? -14.817 14.033 28.184 1.00 77.12 253 VAL A CA 1
ATOM 1974 C C . VAL A 1 253 ? -16.148 13.569 28.773 1.00 77.12 253 VAL A C 1
ATOM 1976 O O . VAL A 1 253 ? -16.883 14.377 29.335 1.00 77.12 253 VAL A O 1
ATOM 1979 N N . THR A 1 254 ? -16.487 12.283 28.665 1.00 69.69 254 THR A N 1
ATOM 1980 C CA . THR A 1 254 ? -17.761 11.780 29.182 1.00 69.69 254 THR A CA 1
ATOM 1981 C C . THR A 1 254 ? -17.672 10.345 29.695 1.00 69.69 254 THR A C 1
ATOM 1983 O O . THR A 1 254 ? -17.224 9.431 29.005 1.00 69.69 254 THR A O 1
ATOM 1986 N N . SER A 1 255 ? -18.168 10.134 30.917 1.00 66.88 255 SER A N 1
ATOM 1987 C CA . SER A 1 255 ? -18.381 8.807 31.503 1.00 66.88 255 SER A CA 1
ATOM 1988 C C . SER A 1 255 ? -19.759 8.220 31.169 1.00 66.88 255 SER A C 1
ATOM 1990 O O . SER A 1 255 ? -19.998 7.056 31.492 1.00 66.88 255 SER A O 1
ATOM 1992 N N . ARG A 1 256 ? -20.642 8.983 30.503 1.00 62.41 256 ARG A N 1
ATOM 1993 C CA . ARG A 1 256 ? -22.036 8.607 30.193 1.00 62.41 256 ARG A CA 1
ATOM 1994 C C . ARG A 1 256 ? -22.136 7.516 29.115 1.00 62.41 256 ARG A C 1
ATOM 1996 O O . ARG A 1 256 ? -21.119 7.084 28.572 1.00 62.41 256 ARG A O 1
ATOM 2003 N N . ASP A 1 257 ? -23.370 7.088 28.838 1.00 68.88 257 ASP A N 1
ATOM 2004 C CA . ASP A 1 257 ? -23.762 6.006 27.925 1.00 68.88 257 ASP A CA 1
ATOM 2005 C C . ASP A 1 257 ? -23.023 5.970 26.576 1.00 68.88 257 ASP A C 1
ATOM 2007 O O . ASP A 1 257 ? -22.537 6.980 26.054 1.00 68.88 257 ASP A O 1
ATOM 2011 N N . ASN A 1 258 ? -23.019 4.784 25.958 1.00 74.44 258 ASN A N 1
ATOM 2012 C CA . ASN A 1 258 ? -22.312 4.485 24.708 1.00 74.44 258 ASN A CA 1
ATOM 2013 C C . ASN A 1 258 ? -22.607 5.468 23.558 1.00 74.44 258 ASN A C 1
ATOM 2015 O O . ASN A 1 258 ? -21.710 5.766 22.766 1.00 74.44 258 ASN A O 1
ATOM 2019 N N . HIS A 1 259 ? -23.828 6.005 23.468 1.00 76.50 259 HIS A N 1
ATOM 2020 C CA . HIS A 1 259 ? -24.212 6.950 22.413 1.00 76.50 259 HIS A CA 1
ATOM 2021 C C . HIS A 1 259 ? -23.471 8.292 22.527 1.00 76.50 259 HIS A C 1
ATOM 2023 O O . HIS A 1 259 ? -22.965 8.804 21.529 1.00 76.50 259 HIS A O 1
ATOM 2029 N N . TRP A 1 260 ? -23.322 8.828 23.742 1.00 74.19 260 TRP A N 1
ATOM 2030 C CA . TRP A 1 260 ? -22.618 10.092 23.980 1.00 74.19 260 TRP A CA 1
ATOM 2031 C C . TRP A 1 260 ? -21.107 9.957 23.810 1.00 74.19 260 TRP A C 1
ATOM 2033 O O . TRP A 1 260 ? -20.474 10.844 23.239 1.00 74.19 260 TRP A O 1
ATOM 2043 N N . ARG A 1 261 ? -20.529 8.825 24.233 1.00 76.12 261 ARG A N 1
ATOM 2044 C CA . ARG A 1 261 ? -19.116 8.507 23.963 1.00 76.12 261 ARG A CA 1
ATOM 2045 C C . ARG A 1 261 ? -18.844 8.394 22.466 1.00 76.12 261 ARG A C 1
ATOM 2047 O O . ARG A 1 261 ? -17.841 8.910 21.984 1.00 76.12 261 ARG A O 1
ATOM 2054 N N . THR A 1 262 ? -19.765 7.780 21.726 1.00 79.56 262 THR A N 1
ATOM 2055 C CA . THR A 1 262 ? -19.676 7.672 20.266 1.00 79.56 262 THR A CA 1
ATOM 2056 C C . THR A 1 262 ? -19.701 9.049 19.602 1.00 79.56 262 THR A C 1
ATOM 2058 O O . THR A 1 262 ? -18.816 9.356 18.807 1.00 79.56 262 THR A O 1
ATOM 2061 N N . ALA A 1 263 ? -20.658 9.905 19.972 1.00 81.06 263 ALA A N 1
ATOM 2062 C CA . ALA A 1 263 ? -20.752 11.265 19.446 1.00 81.06 263 ALA A CA 1
ATOM 2063 C C . ALA A 1 263 ? -19.497 12.099 19.763 1.00 81.06 263 ALA A C 1
ATOM 2065 O O . ALA A 1 263 ? -18.932 12.722 18.866 1.00 81.06 263 ALA A O 1
ATOM 2066 N N . ALA A 1 264 ? -19.003 12.050 21.005 1.00 77.50 264 ALA A N 1
ATOM 2067 C CA . ALA A 1 264 ? -17.772 12.734 21.404 1.00 77.50 264 ALA A CA 1
ATOM 2068 C C . ALA A 1 264 ? -16.547 12.234 20.616 1.00 77.50 264 ALA A C 1
ATOM 2070 O O . ALA A 1 264 ? -15.722 13.035 20.179 1.00 77.50 264 ALA A O 1
ATOM 2071 N N . GLY A 1 265 ? -16.455 10.921 20.380 1.00 78.62 265 GLY A N 1
ATOM 2072 C CA . GLY A 1 265 ? -15.404 10.325 19.558 1.00 78.62 265 GLY A CA 1
ATOM 2073 C C . GLY A 1 265 ? -15.461 10.787 18.101 1.00 78.62 265 GLY A C 1
ATOM 2074 O O . GLY A 1 265 ? -14.425 11.104 17.525 1.00 78.62 265 GLY A O 1
ATOM 2075 N N . LEU A 1 266 ? -16.653 10.881 17.507 1.00 83.25 266 LEU A N 1
ATOM 2076 C CA . LEU A 1 266 ? -16.820 11.382 16.138 1.00 83.25 266 LEU A CA 1
ATOM 2077 C C . LEU A 1 266 ? -16.434 12.860 16.015 1.00 83.25 266 LEU A C 1
ATOM 2079 O O . LEU A 1 266 ? -15.752 13.225 15.061 1.00 83.25 266 LEU A O 1
ATOM 2083 N N . VAL A 1 267 ? -16.805 13.695 16.990 1.00 82.44 267 VAL A N 1
ATOM 2084 C CA . VAL A 1 267 ? -16.418 15.116 17.019 1.00 82.44 267 VAL A CA 1
ATOM 2085 C C . VAL A 1 267 ? -14.903 15.266 17.154 1.00 82.44 267 VAL A C 1
ATOM 2087 O O . VAL A 1 267 ? -14.296 16.009 16.386 1.00 82.44 267 VAL A O 1
ATOM 2090 N N . ALA A 1 268 ? -14.273 14.527 18.072 1.00 78.69 268 ALA A N 1
ATOM 2091 C CA . ALA A 1 268 ? -12.818 14.532 18.228 1.00 78.69 268 ALA A CA 1
ATOM 2092 C C . ALA A 1 268 ? -12.111 14.069 16.944 1.00 78.69 268 ALA A C 1
ATOM 2094 O O . ALA A 1 268 ? -11.143 14.685 16.503 1.00 78.69 268 ALA A O 1
ATOM 2095 N N . CYS A 1 269 ? -12.639 13.027 16.302 1.00 83.81 269 CYS A N 1
ATOM 2096 C CA . CYS A 1 269 ? -12.130 12.526 15.034 1.00 83.81 269 CYS A CA 1
ATOM 2097 C C . CYS A 1 269 ? -12.235 13.576 13.920 1.00 83.81 269 CYS A C 1
ATOM 2099 O O . CYS A 1 269 ? -11.256 13.826 13.217 1.00 83.81 269 CYS A O 1
ATOM 2101 N N . ALA A 1 270 ? -13.402 14.208 13.767 1.00 81.31 270 ALA A N 1
ATOM 2102 C CA . ALA A 1 270 ? -13.622 15.259 12.781 1.00 81.31 270 ALA A CA 1
ATOM 2103 C C . ALA A 1 270 ? -12.692 16.454 13.023 1.00 81.31 270 ALA A C 1
ATOM 2105 O O . ALA A 1 270 ? -12.108 16.962 12.071 1.00 81.31 270 ALA A O 1
ATOM 2106 N N . ALA A 1 271 ? -12.485 16.848 14.283 1.00 78.00 271 ALA A N 1
ATOM 2107 C CA . ALA A 1 271 ? -11.559 17.915 14.650 1.00 78.00 271 ALA A CA 1
ATOM 2108 C C . ALA A 1 271 ? -10.107 17.572 14.284 1.00 78.00 271 ALA A C 1
ATOM 2110 O O . ALA A 1 271 ? -9.418 18.395 13.689 1.00 78.00 271 ALA A O 1
ATOM 2111 N N . VAL A 1 272 ? -9.645 16.349 14.568 1.00 78.31 272 VAL A N 1
ATOM 2112 C CA . VAL A 1 272 ? -8.293 15.903 14.192 1.00 78.31 272 VAL A CA 1
ATOM 2113 C C . VAL A 1 272 ? -8.122 15.909 12.672 1.00 78.31 272 VAL A C 1
ATOM 2115 O O . VAL A 1 272 ? -7.143 16.459 12.177 1.00 78.31 272 VAL A O 1
ATOM 2118 N N . ILE A 1 273 ? -9.082 15.360 11.922 1.00 77.56 273 ILE A N 1
ATOM 2119 C CA . ILE A 1 273 ? -9.036 15.356 10.452 1.00 77.56 273 ILE A CA 1
ATOM 2120 C C . ILE A 1 273 ? -9.069 16.788 9.903 1.00 77.56 273 ILE A C 1
ATOM 2122 O O . ILE A 1 273 ? -8.294 17.097 9.003 1.00 77.56 273 ILE A O 1
ATOM 2126 N N . ALA A 1 274 ? -9.910 17.669 10.450 1.00 76.75 274 ALA A N 1
ATOM 2127 C CA . ALA A 1 274 ? -10.009 19.064 10.030 1.00 76.75 274 ALA A CA 1
ATOM 2128 C C . ALA A 1 274 ? -8.717 19.845 10.310 1.00 76.75 274 ALA A C 1
ATOM 2130 O O . ALA A 1 274 ? -8.253 20.571 9.436 1.00 76.75 274 ALA A O 1
ATOM 2131 N N . CYS A 1 275 ? -8.090 19.655 11.476 1.00 74.31 275 CYS A N 1
ATOM 2132 C CA . CYS A 1 275 ? -6.787 20.246 11.789 1.00 74.31 275 CYS A CA 1
ATOM 2133 C C . CYS A 1 275 ? -5.697 19.745 10.837 1.00 74.31 275 CYS A C 1
ATOM 2135 O O . CYS A 1 275 ? -4.899 20.538 10.349 1.00 74.31 275 CYS A O 1
ATOM 2137 N N . LEU A 1 276 ? -5.672 18.443 10.537 1.00 72.06 276 LEU A N 1
ATOM 2138 C CA . LEU A 1 276 ? -4.710 17.862 9.596 1.00 72.06 276 LEU A CA 1
ATOM 2139 C C . LEU A 1 276 ? -4.920 18.390 8.178 1.00 72.06 276 LEU A C 1
ATOM 2141 O O . LEU A 1 276 ? -3.951 18.786 7.540 1.00 72.06 276 LEU A O 1
ATOM 2145 N N . ALA A 1 277 ? -6.174 18.441 7.720 1.00 69.38 277 ALA A N 1
ATOM 2146 C CA . ALA A 1 277 ? -6.547 19.005 6.431 1.00 69.38 277 ALA A CA 1
ATOM 2147 C C . ALA A 1 277 ? -6.168 20.489 6.353 1.00 69.38 277 ALA A C 1
ATOM 2149 O O . ALA A 1 277 ? -5.566 20.907 5.370 1.00 69.38 277 ALA A O 1
ATOM 2150 N N . GLY A 1 278 ? -6.445 21.263 7.407 1.00 65.69 278 GLY A N 1
ATOM 2151 C CA . GLY A 1 278 ? -6.043 22.661 7.540 1.00 65.69 278 GLY A CA 1
ATOM 2152 C C . GLY A 1 278 ? -4.529 22.839 7.455 1.00 65.69 278 GLY A C 1
ATOM 2153 O O . GLY A 1 278 ? -4.068 23.628 6.645 1.00 65.69 278 GLY A O 1
ATOM 2154 N N . LEU A 1 279 ? -3.743 22.051 8.195 1.00 66.00 279 LEU A N 1
ATOM 2155 C CA . LEU A 1 279 ? -2.276 22.095 8.138 1.00 66.00 279 LEU A CA 1
ATOM 2156 C C . LEU A 1 279 ? -1.721 21.738 6.753 1.00 66.00 279 LEU A C 1
ATOM 2158 O O . LEU A 1 279 ? -0.748 22.344 6.326 1.00 66.00 279 LEU A O 1
ATOM 2162 N N . THR A 1 280 ? -2.337 20.787 6.045 1.00 61.69 280 THR A N 1
ATOM 2163 C CA . THR A 1 280 ? -1.952 20.456 4.661 1.00 61.69 280 THR A CA 1
ATOM 2164 C C . THR A 1 280 ? -2.451 21.459 3.620 1.00 61.69 280 THR A C 1
ATOM 2166 O O . THR A 1 280 ? -1.888 21.521 2.536 1.00 61.69 280 THR A O 1
ATOM 2169 N N . ASN A 1 281 ? -3.517 22.212 3.913 1.00 58.00 281 ASN A N 1
ATOM 2170 C CA . ASN A 1 281 ? -4.126 23.180 2.994 1.00 58.00 281 ASN A CA 1
ATOM 2171 C C . ASN A 1 281 ? -3.636 24.614 3.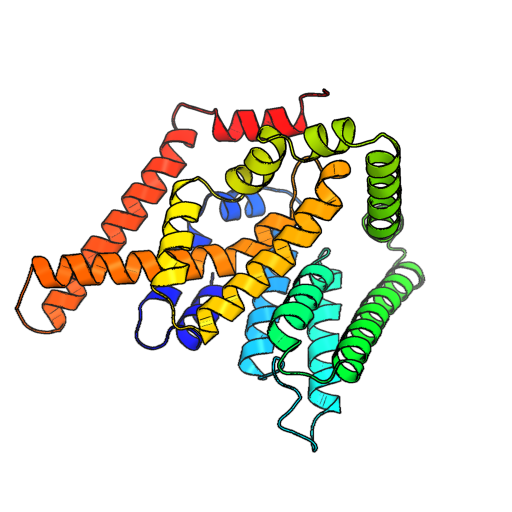224 1.00 58.00 281 ASN A C 1
ATOM 2173 O O . ASN A 1 281 ? -3.755 25.428 2.317 1.00 58.00 281 ASN A O 1
ATOM 2177 N N . LEU A 1 282 ? -3.080 24.942 4.393 1.00 53.41 282 LEU A N 1
ATOM 2178 C CA . LEU A 1 282 ? -2.420 26.231 4.639 1.00 53.41 282 LEU A CA 1
ATOM 2179 C C . LEU A 1 282 ? -1.222 26.437 3.691 1.00 53.41 282 LEU A C 1
ATOM 2181 O O . LEU A 1 282 ? -0.972 27.559 3.257 1.00 53.41 282 LEU A O 1
ATOM 2185 N N . ASP A 1 283 ? -0.595 25.336 3.272 1.00 49.59 283 ASP A N 1
ATOM 2186 C CA . ASP A 1 283 ? 0.371 25.234 2.164 1.00 49.59 283 ASP A CA 1
ATOM 2187 C C . ASP A 1 283 ? -0.217 25.697 0.804 1.00 49.59 283 ASP A C 1
ATOM 2189 O O . ASP A 1 283 ? 0.465 26.244 -0.055 1.00 49.59 283 ASP A O 1
ATOM 2193 N N . LEU A 1 284 ? -1.528 25.535 0.584 1.00 40.81 284 LEU A N 1
ATOM 2194 C CA . LEU A 1 284 ? -2.195 25.947 -0.661 1.00 40.81 284 LEU A CA 1
ATOM 2195 C C . LEU A 1 284 ? -2.621 27.421 -0.667 1.00 40.81 284 LEU A C 1
ATOM 2197 O O . LEU A 1 284 ? -2.824 27.986 -1.740 1.00 40.81 284 LEU A O 1
ATOM 2201 N N . THR A 1 285 ? -2.791 28.045 0.503 1.00 39.81 285 THR A N 1
ATOM 2202 C CA . THR A 1 285 ? -3.379 29.393 0.627 1.00 39.81 285 THR A CA 1
ATOM 2203 C C . THR A 1 285 ? -2.369 30.537 0.739 1.00 39.81 285 THR A C 1
ATOM 2205 O O . THR A 1 285 ? -2.788 31.688 0.820 1.00 39.81 285 THR A O 1
ATOM 2208 N N . GLY A 1 286 ? -1.059 30.276 0.724 1.00 37.34 286 GLY A N 1
ATOM 2209 C CA . GLY A 1 286 ? -0.082 31.374 0.751 1.00 37.34 286 GLY A CA 1
ATOM 2210 C C . GLY A 1 286 ? 1.382 30.992 0.923 1.00 37.34 286 GLY A C 1
ATOM 2211 O O . GLY A 1 286 ? 2.242 31.827 0.665 1.00 37.34 286 GLY A O 1
ATOM 2212 N N . ASP A 1 287 ? 1.682 29.752 1.298 1.00 43.91 287 ASP A N 1
ATOM 2213 C CA . ASP A 1 287 ? 3.052 29.264 1.404 1.00 43.91 287 ASP A CA 1
ATOM 2214 C C . ASP A 1 287 ? 3.214 28.135 0.393 1.00 43.91 287 ASP A C 1
ATOM 2216 O O . ASP A 1 287 ? 3.090 26.974 0.738 1.00 43.91 287 ASP A O 1
ATOM 2220 N N . GLN A 1 288 ? 3.414 28.465 -0.889 1.00 42.22 288 GLN A N 1
ATOM 2221 C CA . GLN A 1 288 ? 3.517 27.462 -1.954 1.00 42.22 288 GLN A CA 1
ATOM 2222 C C . GLN A 1 288 ? 4.714 26.515 -1.777 1.00 42.22 288 GLN A C 1
ATOM 2224 O O . GLN A 1 288 ? 5.023 25.788 -2.706 1.00 42.22 288 GLN A O 1
ATOM 2229 N N . THR A 1 289 ? 5.418 26.487 -0.647 1.00 42.28 289 THR A N 1
ATOM 2230 C CA . THR A 1 289 ? 6.624 25.687 -0.458 1.00 42.28 289 THR A CA 1
ATOM 2231 C C . THR A 1 289 ? 6.398 24.200 -0.714 1.00 42.28 289 THR A C 1
ATOM 2233 O O . THR A 1 289 ? 7.264 23.589 -1.320 1.00 42.28 289 THR A O 1
ATOM 2236 N N . PHE A 1 290 ? 5.254 23.579 -0.428 1.00 42.44 290 PHE A N 1
ATOM 2237 C CA . PHE A 1 290 ? 5.088 22.167 -0.804 1.00 42.44 290 PHE A CA 1
ATOM 2238 C C . PHE A 1 290 ? 4.851 21.950 -2.308 1.00 42.44 290 PHE A C 1
ATOM 2240 O O . PHE A 1 290 ? 5.417 21.019 -2.882 1.00 42.44 290 PHE A O 1
ATOM 2247 N N . ASN A 1 291 ? 4.097 22.831 -2.976 1.00 42.28 291 ASN A N 1
ATOM 2248 C CA . ASN A 1 291 ? 3.949 22.809 -4.441 1.00 42.28 291 ASN A CA 1
ATOM 2249 C C . ASN A 1 291 ? 5.254 23.214 -5.155 1.00 42.28 291 ASN A C 1
ATOM 2251 O O . ASN A 1 291 ? 5.616 22.610 -6.158 1.00 42.28 291 ASN A O 1
ATOM 2255 N N . VAL A 1 292 ? 5.988 24.187 -4.614 1.00 37.69 292 VAL A N 1
ATOM 2256 C CA . VAL A 1 292 ? 7.265 24.720 -5.107 1.00 37.69 292 VAL A CA 1
ATOM 2257 C C . VAL A 1 292 ? 8.380 23.718 -4.879 1.00 37.69 292 VAL A C 1
ATOM 2259 O O . VAL A 1 292 ? 9.111 23.475 -5.813 1.00 37.69 292 VAL A O 1
ATOM 2262 N N . TRP A 1 293 ? 8.486 23.036 -3.736 1.00 41.25 293 TRP A N 1
ATOM 2263 C CA . TRP A 1 293 ? 9.487 21.975 -3.546 1.00 41.25 293 TRP A CA 1
ATOM 2264 C C . TRP A 1 293 ? 9.196 20.753 -4.425 1.00 41.25 293 TRP A C 1
ATOM 2266 O O . TRP A 1 293 ? 10.115 20.040 -4.824 1.00 41.25 293 TRP A O 1
ATOM 2276 N N . PHE A 1 294 ? 7.926 20.504 -4.751 1.00 43.84 294 PHE A N 1
ATOM 2277 C CA . PHE A 1 294 ? 7.522 19.444 -5.670 1.00 43.84 294 PHE A CA 1
ATOM 2278 C C . PHE A 1 294 ? 7.793 19.815 -7.143 1.00 43.84 294 PHE A C 1
ATOM 2280 O O . PHE A 1 294 ? 8.268 18.967 -7.902 1.00 43.84 294 PHE A O 1
ATOM 2287 N N . HIS A 1 295 ? 7.567 21.076 -7.535 1.00 38.59 295 HIS A N 1
ATOM 2288 C CA . HIS A 1 295 ? 7.934 21.622 -8.848 1.00 38.59 295 HIS A CA 1
ATOM 2289 C C . HIS A 1 295 ? 9.452 21.815 -9.000 1.00 38.59 295 HIS A C 1
ATOM 2291 O O . HIS A 1 295 ? 10.006 21.401 -10.008 1.00 38.59 295 HIS A O 1
ATOM 2297 N N . GLU A 1 296 ? 10.164 22.299 -7.984 1.00 38.19 296 GLU A N 1
ATOM 2298 C CA . GLU A 1 296 ? 11.629 22.389 -7.935 1.00 38.19 296 GLU A CA 1
ATOM 2299 C C . GLU A 1 296 ? 12.281 21.002 -7.952 1.00 38.19 296 GLU A C 1
ATOM 2301 O O . GLU A 1 296 ? 13.320 20.833 -8.581 1.00 38.19 296 GLU A O 1
ATOM 2306 N N . ALA A 1 297 ? 11.675 19.970 -7.349 1.00 40.62 297 ALA A N 1
ATOM 2307 C CA . ALA A 1 297 ? 12.142 18.589 -7.515 1.00 40.62 297 ALA A CA 1
ATOM 2308 C C . ALA A 1 297 ? 11.966 18.067 -8.959 1.00 40.62 297 ALA A C 1
ATOM 2310 O O . ALA A 1 297 ? 12.680 17.146 -9.373 1.00 40.62 297 ALA A O 1
ATOM 2311 N N . GLN A 1 298 ? 11.043 18.640 -9.745 1.00 38.81 298 GLN A N 1
ATOM 2312 C CA . GLN A 1 298 ? 10.945 18.391 -11.188 1.00 38.81 298 GLN A CA 1
ATOM 2313 C C . GLN A 1 298 ? 11.896 19.272 -12.014 1.00 38.81 298 GLN A C 1
ATOM 2315 O O . GLN A 1 298 ? 12.481 18.759 -12.968 1.00 38.81 298 GLN A O 1
ATOM 2320 N N . GLU A 1 299 ? 12.072 20.546 -11.659 1.00 33.94 299 GLU A N 1
ATOM 2321 C CA . GLU A 1 299 ? 12.723 21.569 -12.494 1.00 33.94 299 GLU A CA 1
ATOM 2322 C C . GLU A 1 299 ? 14.208 21.799 -12.183 1.00 33.94 299 GLU A C 1
ATOM 2324 O O . GLU A 1 299 ? 14.980 22.091 -13.097 1.00 33.94 299 GLU A O 1
ATOM 2329 N N . ASN A 1 300 ? 14.668 21.592 -10.948 1.00 32.12 300 ASN A N 1
ATOM 2330 C CA . ASN A 1 300 ? 16.061 21.855 -10.603 1.00 32.12 300 ASN A CA 1
ATOM 2331 C C . ASN A 1 300 ? 16.963 20.691 -11.038 1.00 32.12 300 ASN A C 1
ATOM 2333 O O . ASN A 1 300 ? 17.050 19.637 -10.404 1.00 32.12 300 ASN A O 1
ATOM 2337 N N . GLY A 1 301 ? 17.626 20.876 -12.181 1.00 35.66 301 GLY A N 1
ATOM 2338 C CA . GLY A 1 301 ? 18.813 20.125 -12.569 1.00 35.66 301 GLY A CA 1
ATOM 2339 C C . GLY A 1 301 ? 19.968 20.432 -11.621 1.00 35.66 301 GLY A C 1
ATOM 2340 O O . GLY A 1 301 ? 20.605 21.471 -11.753 1.00 35.66 301 GLY A O 1
ATOM 2341 N N . TRP A 1 302 ? 20.219 19.515 -10.693 1.00 33.31 302 TRP A N 1
ATOM 2342 C CA . TRP A 1 302 ? 21.491 19.373 -9.992 1.00 33.31 302 TRP A CA 1
ATOM 2343 C C . TRP A 1 302 ? 22.078 18.012 -10.354 1.00 33.31 302 TRP A C 1
ATOM 2345 O O . TRP A 1 302 ? 21.284 17.038 -10.410 1.00 33.31 302 TRP A O 1
#

Sequence (302 aa):
AIGVWWLGRHRWPQTWTGEIASVMVATGQGFIFMSTAPQAHPAAFGAFVTGLVLFDRLSLWSLIQARRERWVAILGSAWMTGIAGLLYFGHIPLLLTTWIFGGPRMRVRSLVAVSAAAFAIVTAWQVIGETLLGLRFSGGNNDLAGGAIRIWLRIISEGGWALRWQFHAGSIRGLLVGAFYYPWWILAIIGIFASPRRSRDWALAILAGTLLPAIAFSPQFRLPRAAYFAFPAVYLLAGAAVYMISQMIATRVTSRDNHWRTAAGLVACAAVIACLAGLTNLDLTGDQTFNVWFHEAQENGW

Foldseek 3Di:
DVLLLLLLCLQVPPFCLSVQLVVCCVLPPLNVVQVPDPALLNVLLVLLSVLVSQCSVVVLLALPPDPPCSVVSLLSLLVSLLVSVQSPNSNQLSLQLSCQRSVVRDDPVSSVSSNVSSVVSNVVVQCCCCPPVVDDPPPGHDCLLVVLVVVVVVLVVVHPVSVCVLVPVLQVCCAVCLNPPPVLQVLLVLLLVLGDPSLSSSLVSSQCSQVVVLSSNCVVDLYSSSNNSSSSSSSSSSSSSLRVVLLVQLVVVDPDDPVSSVVSSVVSSVVVVVVVSCVVCVCVVPVVVSVVSNVCSVPDDD

pLDDT: mean 75.77, std 15.55, range [32.12, 95.75]

Radius of gyration: 20.66 Å; chains: 1; bounding box: 56×60×64 Å

Secondary structure (DSSP, 8-state):
-HHHHHHHHHHSTTSSHHHHHHHHHHH-HHHHHHHHSSSSHHHHHHHHHHHHHHHHHTTTT-TTS-TTSHHHHHHHHHHHHHHHHHHSTTHHHHHHHHHHHHGGGS-HHHHHHHHHHHHHHHHHHHHHHHHHH----TTTTSSHHHHHHHHHHHHHHT-HHHHHHHT-HHHHHHHHHTTS-HHHHHHHHHHHHHS-HHHHHHHHHHHHHHHHHHHHHTTT-SS-GGGGGGHHHHHHHHHHHHHHHHHHHHHHH--S-HHHHHHHHHHHHHHHHHHHHHHHHTTTTT-THHHHHHHHHHH---